Protein AF-0000000079758334 (afdb_homodimer)

Nearest PDB structures (foldseek):
  3h6x-assembly1_C  TM=9.717E-01  e=9.502E-15  Streptococcus mutans
  3loj-assembly1_A  TM=8.993E-01  e=2.587E-10  Mycobacterium tuberculosis
  8hrv-assembly1_A  TM=7.719E-01  e=9.613E-12  Helicobacter pylori 26695
  3i93-assembly1_A  TM=8.546E-01  e=1.400E-10  Mycobacterium tuberculosis
  8xhm-assembly1_A  TM=7.765E-01  e=2.735E-10  Nocardia seriolae

Foldseek 3Di:
DPQADKDKDFDPVCNPQPADGFDAPDPPGQWTFFWFSAKDKDFAQDKDWGFRRMAIAHHQQKKKKKAWDPVCCVPFVKGQPVRIDIQGNLLQCAPARNSTDTTIIGRNDNGMTMGHGGDGTIIIGIDGDDDDDPDDPPVDRDHHDDDDPD/DPAADKDKDFDPVCNPQPADGFDAPDPPGQWTFFWFSAKDKDFAQDKDWGFRRMAIAGHQQKKKKKFWDPVCCVPFVKGQPVRIDIAGNLLQCAPARNRTDTTIIGRNDNGMTMGHTGDGTIIIGIDGDDDDPDDDPPPDRPRDPDPPPD

Organism: NCBI:txid1193712

Structure (mmCIF, N/CA/C/O backbone):
data_AF-0000000079758334-model_v1
#
loop_
_entity.id
_entity.type
_entity.pdbx_description
1 polymer 'dUTP diphosphatase'
#
loop_
_atom_site.group_PDB
_atom_site.id
_atom_site.type_symbol
_atom_site.label_atom_id
_atom_site.label_alt_id
_atom_site.label_comp_id
_atom_site.label_asym_id
_atom_site.label_entity_id
_atom_site.label_seq_id
_atom_site.pdbx_PDB_ins_code
_atom_site.Cartn_x
_atom_site.Cartn_y
_atom_site.Cartn_z
_atom_site.occupancy
_atom_site.B_iso_or_equiv
_atom_site.auth_seq_id
_atom_site.auth_comp_id
_atom_site.auth_asym_id
_atom_site.auth_atom_id
_atom_site.pdbx_PDB_model_num
ATOM 1 N N . MET A 1 1 ? -25.984 -2.881 -2.025 1 38.25 1 MET A N 1
ATOM 2 C CA . MET A 1 1 ? -24.953 -3.863 -1.705 1 38.25 1 MET A CA 1
ATOM 3 C C . MET A 1 1 ? -24.875 -4.094 -0.2 1 38.25 1 MET A C 1
ATOM 5 O O . MET A 1 1 ? -24.828 -3.139 0.577 1 38.25 1 MET A O 1
ATOM 9 N N . ASN A 1 2 ? -25.328 -5.129 0.33 1 45.38 2 ASN A N 1
ATOM 10 C CA . ASN A 1 2 ? -25.438 -5.469 1.745 1 45.38 2 ASN A CA 1
ATOM 11 C C . ASN A 1 2 ? -24.141 -5.137 2.498 1 45.38 2 ASN A C 1
ATOM 13 O O . ASN A 1 2 ? -23.047 -5.492 2.057 1 45.38 2 ASN A O 1
ATOM 17 N N . LYS A 1 3 ? -24.156 -3.996 3.371 1 56.22 3 LYS A N 1
ATOM 18 C CA . LYS A 1 3 ? -23.188 -3.219 4.145 1 56.22 3 LYS A CA 1
ATOM 19 C C . LYS A 1 3 ? -22.266 -4.129 4.953 1 56.22 3 LYS A C 1
ATOM 21 O O . LYS A 1 3 ? -21.219 -3.693 5.434 1 56.22 3 LYS A O 1
ATOM 26 N N . THR A 1 4 ? -22.547 -5.434 5.047 1 69.12 4 THR A N 1
ATOM 27 C CA . THR A 1 4 ? -21.812 -6.148 6.086 1 69.12 4 THR A CA 1
ATOM 28 C C . THR A 1 4 ? -21.188 -7.426 5.527 1 69.12 4 THR A C 1
ATOM 30 O O . THR A 1 4 ? -20.562 -8.195 6.266 1 69.12 4 THR A O 1
ATOM 33 N N . ASN A 1 5 ? -21.359 -7.699 4.184 1 89.56 5 ASN A N 1
ATOM 34 C CA . ASN A 1 5 ? -20.906 -9.023 3.754 1 89.56 5 ASN A CA 1
ATOM 35 C C . ASN A 1 5 ? -19.469 -8.992 3.279 1 89.56 5 ASN A C 1
ATOM 37 O O . ASN A 1 5 ? -19.094 -8.18 2.428 1 89.56 5 ASN A O 1
ATOM 41 N N . ARG A 1 6 ? -18.625 -9.781 3.912 1 96.62 6 ARG A N 1
ATOM 42 C CA . ARG A 1 6 ? -17.25 -10.023 3.512 1 96.62 6 ARG A CA 1
ATOM 43 C C . ARG A 1 6 ? -17.062 -11.453 2.998 1 96.62 6 ARG A C 1
ATOM 45 O O . ARG A 1 6 ? -17.297 -12.414 3.732 1 96.62 6 ARG A O 1
ATOM 52 N N . PHE A 1 7 ? -16.734 -11.57 1.688 1 98.06 7 PHE A N 1
ATOM 53 C CA . PHE A 1 7 ? -16.484 -12.914 1.177 1 98.06 7 PHE A CA 1
ATOM 54 C C . PHE A 1 7 ? -15.484 -12.883 0.03 1 98.06 7 PHE A C 1
ATOM 56 O O . PHE A 1 7 ? -15.234 -11.82 -0.553 1 98.06 7 PHE A O 1
ATOM 63 N N . PHE A 1 8 ? -14.906 -13.992 -0.217 1 98.56 8 PHE A N 1
ATOM 64 C CA . PHE A 1 8 ? -14.062 -14.219 -1.381 1 98.56 8 PHE A CA 1
ATOM 65 C C . PHE A 1 8 ? -14.797 -15.039 -2.436 1 98.56 8 PHE A C 1
ATOM 67 O O . PHE A 1 8 ? -15.648 -15.867 -2.104 1 98.56 8 PHE A O 1
ATOM 74 N N . GLU A 1 9 ? -14.453 -14.781 -3.697 1 98.31 9 GLU A N 1
ATOM 75 C CA . GLU A 1 9 ? -14.945 -15.562 -4.828 1 98.31 9 GLU A CA 1
ATOM 76 C C . GLU A 1 9 ? -13.836 -15.828 -5.84 1 98.31 9 GLU A C 1
ATOM 78 O O . GLU A 1 9 ? -12.867 -15.07 -5.922 1 98.31 9 GLU A O 1
ATOM 83 N N . LYS A 1 10 ? -13.992 -16.938 -6.504 1 98.62 10 LYS A N 1
ATOM 84 C CA . LYS A 1 10 ? -13.125 -17.172 -7.652 1 98.62 10 LYS A CA 1
ATOM 85 C C . LYS A 1 10 ? -13.531 -16.297 -8.836 1 98.62 10 LYS A C 1
ATOM 87 O O . LYS A 1 10 ? -14.727 -16.125 -9.109 1 98.62 10 LYS A O 1
ATOM 92 N N . VAL A 1 11 ? -12.555 -15.734 -9.523 1 98.62 11 VAL A N 1
ATOM 93 C CA . VAL A 1 11 ? -12.875 -15.039 -10.758 1 98.62 11 VAL A CA 1
ATOM 94 C C . VAL A 1 11 ? -13.297 -16.047 -11.828 1 98.62 11 VAL A C 1
ATOM 96 O O . VAL A 1 11 ? -13.023 -17.25 -11.703 1 98.62 11 VAL A O 1
ATOM 99 N N . SER A 1 12 ? -13.906 -15.57 -12.898 1 98.31 12 SER A N 1
ATOM 100 C CA . SER A 1 12 ? -14.531 -16.438 -13.898 1 98.31 12 SER A CA 1
ATOM 101 C C . SER A 1 12 ? -13.5 -17.359 -14.539 1 98.31 12 SER A C 1
ATOM 103 O O . SER A 1 12 ? -13.75 -18.562 -14.703 1 98.31 12 SER A O 1
ATOM 105 N N . SER A 1 13 ? -12.312 -16.859 -14.859 1 97.81 13 SER A N 1
ATOM 106 C CA . SER A 1 13 ? -11.305 -17.609 -15.594 1 97.81 13 SER A CA 1
ATOM 107 C C . SER A 1 13 ? -10.688 -18.703 -14.727 1 97.81 13 SER A C 1
ATOM 109 O O . SER A 1 13 ? -10.008 -19.594 -15.234 1 97.81 13 SER A O 1
ATOM 111 N N . TYR A 1 14 ? -11.031 -18.672 -13.375 1 98.12 14 TYR A N 1
ATOM 112 C CA . TYR A 1 14 ? -10.406 -19.641 -12.492 1 98.12 14 TYR A CA 1
ATOM 113 C C . TYR A 1 14 ? -11.461 -20.516 -11.812 1 98.12 14 TYR A C 1
ATOM 115 O O . TYR A 1 14 ? -11.156 -21.266 -10.883 1 98.12 14 TYR A O 1
ATOM 123 N N . GLN A 1 15 ? -12.648 -20.5 -12.234 1 97.5 15 GLN A N 1
ATOM 124 C CA . GLN A 1 15 ? -13.75 -21.219 -11.602 1 97.5 15 GLN A CA 1
ATOM 125 C C . GLN A 1 15 ? -13.484 -22.719 -11.578 1 97.5 15 GLN A C 1
ATOM 127 O O . GLN A 1 15 ? -13.781 -23.406 -10.586 1 97.5 15 GLN A O 1
ATOM 132 N N . ASN A 1 16 ? -12.852 -23.266 -12.594 1 96.31 16 ASN A N 1
ATOM 133 C CA . ASN A 1 16 ? -12.656 -24.719 -12.695 1 96.31 16 ASN A CA 1
ATOM 134 C C . ASN A 1 16 ? -11.18 -25.078 -12.734 1 96.31 16 ASN A C 1
ATOM 136 O O . ASN A 1 16 ? -10.789 -26.047 -13.398 1 96.31 16 ASN A O 1
ATOM 140 N N . GLN A 1 17 ? -10.391 -24.281 -12.055 1 96.81 17 GLN A N 1
ATOM 141 C CA . GLN A 1 17 ? -8.953 -24.516 -12.133 1 96.81 17 GLN A CA 1
ATOM 142 C C . GLN A 1 17 ? -8.422 -25.109 -10.836 1 96.81 17 GLN A C 1
ATOM 144 O O . GLN A 1 17 ? -7.207 -25.156 -10.617 1 96.81 17 GLN A O 1
ATOM 149 N N . GLY A 1 18 ? -9.312 -25.594 -9.953 1 97.38 18 GLY A N 1
ATOM 150 C CA . GLY A 1 18 ? -8.914 -26.297 -8.742 1 97.38 18 GLY A CA 1
ATOM 151 C C . GLY A 1 18 ? -8.188 -25.406 -7.75 1 97.38 18 GLY A C 1
ATOM 152 O O . GLY A 1 18 ? -7.203 -25.828 -7.141 1 97.38 18 GLY A O 1
ATOM 153 N N . ILE A 1 19 ? -8.594 -24.125 -7.641 1 98.12 19 ILE A N 1
ATOM 154 C CA . ILE A 1 19 ? -7.992 -23.25 -6.652 1 98.12 19 ILE A CA 1
ATOM 155 C C . ILE A 1 19 ? -8.883 -23.172 -5.414 1 98.12 19 ILE A C 1
ATOM 157 O O . ILE A 1 19 ? -10.07 -23.484 -5.477 1 98.12 19 ILE A O 1
ATOM 161 N N . ASN A 1 20 ? -8.312 -22.828 -4.262 1 98.06 20 ASN A N 1
ATOM 162 C CA . ASN A 1 20 ? -9.039 -22.703 -3 1 98.06 20 ASN A CA 1
ATOM 163 C C . ASN A 1 20 ? -9.305 -21.25 -2.652 1 98.06 20 ASN A C 1
ATOM 165 O O . ASN A 1 20 ? -8.508 -20.375 -2.975 1 98.06 20 ASN A O 1
ATOM 169 N N . LEU A 1 21 ? -10.414 -21.047 -1.996 1 98.56 21 LEU A N 1
ATOM 170 C CA . LEU A 1 21 ? -10.672 -19.719 -1.438 1 98.56 21 LEU A CA 1
ATOM 171 C C . LEU A 1 21 ? -9.75 -19.438 -0.255 1 98.56 21 LEU A C 1
ATOM 173 O O . LEU A 1 21 ? -9.344 -20.375 0.452 1 98.56 21 LEU A O 1
ATOM 177 N N . PRO A 1 22 ? -9.352 -18.156 -0.089 1 98.62 22 PRO A N 1
ATOM 178 C CA . PRO A 1 22 ? -8.531 -17.828 1.078 1 98.62 22 PRO A CA 1
ATOM 179 C C . PRO A 1 22 ? -9.164 -18.266 2.393 1 98.62 22 PRO A C 1
ATOM 181 O O . PRO A 1 22 ? -10.391 -18.188 2.551 1 98.62 22 PRO A O 1
ATOM 184 N N . GLN A 1 23 ? -8.328 -18.719 3.268 1 96.88 23 GLN A N 1
ATOM 185 C CA . GLN A 1 23 ? -8.797 -19.188 4.566 1 96.88 23 GLN A CA 1
ATOM 186 C C . GLN A 1 23 ? -7.832 -18.781 5.68 1 96.88 23 GLN A C 1
ATOM 188 O O . GLN A 1 23 ? -6.641 -18.578 5.426 1 96.88 23 GLN A O 1
ATOM 193 N N . ARG A 1 24 ? -8.375 -18.688 6.898 1 96 24 ARG A N 1
ATOM 194 C CA . ARG A 1 24 ? -7.531 -18.469 8.07 1 96 24 ARG A CA 1
ATOM 195 C C . ARG A 1 24 ? -6.844 -19.75 8.508 1 96 24 ARG A C 1
ATOM 197 O O . ARG A 1 24 ? -7.438 -20.828 8.43 1 96 24 ARG A O 1
ATOM 204 N N . GLN A 1 25 ? -5.625 -19.672 8.961 1 91 25 GLN A N 1
ATOM 205 C CA . GLN A 1 25 ? -4.879 -20.844 9.406 1 91 25 GLN A CA 1
ATOM 206 C C . GLN A 1 25 ? -5.406 -21.359 10.742 1 91 25 GLN A C 1
ATOM 208 O O . GLN A 1 25 ? -5.449 -22.578 10.977 1 91 25 GLN A O 1
ATOM 213 N N . THR A 1 26 ? -5.664 -20.453 11.664 1 91.25 26 THR A N 1
ATOM 214 C CA . THR A 1 26 ? -6.207 -20.812 12.969 1 91.25 26 THR A CA 1
ATOM 215 C C . THR A 1 26 ? -7.418 -19.953 13.305 1 91.25 26 THR A C 1
ATOM 217 O O . THR A 1 26 ? -7.688 -18.953 12.625 1 91.25 26 THR A O 1
ATOM 220 N N . LYS A 1 27 ? -8.07 -20.281 14.422 1 92.12 27 LYS A N 1
ATOM 221 C CA . LYS A 1 27 ? -9.289 -19.594 14.844 1 92.12 27 LYS A CA 1
ATOM 222 C C . LYS A 1 27 ? -9.008 -18.125 15.148 1 92.12 27 LYS A C 1
ATOM 224 O O . LYS A 1 27 ? -9.867 -17.266 14.938 1 92.12 27 LYS A O 1
ATOM 229 N N . PHE A 1 28 ? -7.828 -17.812 15.602 1 93.38 28 PHE A N 1
ATOM 230 C CA . PHE A 1 28 ? -7.547 -16.453 16.047 1 93.38 28 PHE A CA 1
ATOM 231 C C . PHE A 1 28 ? -6.633 -15.734 15.062 1 93.38 28 PHE A C 1
ATOM 233 O O . PHE A 1 28 ? -6.121 -14.648 15.352 1 93.38 28 PHE A O 1
ATOM 240 N N . SER A 1 29 ? -6.516 -16.391 13.852 1 92.88 29 SER A N 1
ATOM 241 C CA . SER A 1 29 ? -5.734 -15.719 12.82 1 92.88 29 SER A CA 1
ATOM 242 C C . SER A 1 29 ? -6.457 -14.484 12.289 1 92.88 29 SER A C 1
ATOM 244 O O . SER A 1 29 ? -7.668 -14.523 12.055 1 92.88 29 SER A O 1
ATOM 246 N N . ALA A 1 30 ? -5.707 -13.383 12.125 1 94.81 30 ALA A N 1
ATOM 247 C CA . ALA A 1 30 ? -6.273 -12.188 11.508 1 94.81 30 ALA A CA 1
ATOM 248 C C . ALA A 1 30 ? -6.336 -12.328 9.992 1 94.81 30 ALA A C 1
ATOM 250 O O . ALA A 1 30 ? -7.301 -11.898 9.359 1 94.81 30 ALA A O 1
ATOM 251 N N . GLY A 1 31 ? -5.391 -12.914 9.438 1 97.06 31 GLY A N 1
ATOM 252 C CA . GLY A 1 31 ? -5.219 -12.93 7.996 1 97.06 31 GLY A CA 1
ATOM 253 C C . GLY A 1 31 ? -5.816 -14.156 7.336 1 97.06 31 GLY A C 1
ATOM 254 O O . GLY A 1 31 ? -5.801 -15.25 7.914 1 97.06 31 GLY A O 1
ATOM 255 N N . TYR A 1 32 ? -6.367 -14.039 6.117 1 98.31 32 TYR A N 1
ATOM 256 C CA . TYR A 1 32 ? -6.77 -15.117 5.215 1 98.31 32 TYR A CA 1
ATOM 257 C C . TYR A 1 32 ? -5.66 -15.43 4.215 1 98.31 32 TYR A C 1
ATOM 259 O O . TYR A 1 32 ? -5.23 -14.555 3.461 1 98.31 32 TYR A O 1
ATOM 267 N N . ASP A 1 33 ? -5.238 -16.578 4.145 1 98.44 33 ASP A N 1
ATOM 268 C CA . ASP A 1 33 ? -4.109 -16.969 3.301 1 98.44 33 ASP A CA 1
ATOM 269 C C . ASP A 1 33 ? -4.523 -17.031 1.832 1 98.44 33 ASP A C 1
ATOM 271 O O . ASP A 1 33 ? -5.535 -17.656 1.496 1 98.44 33 ASP A O 1
ATOM 275 N N . PHE A 1 34 ? -3.766 -16.438 0.995 1 98.75 34 PHE A N 1
ATOM 276 C CA . PHE A 1 34 ? -3.893 -16.516 -0.455 1 98.75 34 PHE A CA 1
ATOM 277 C C . PHE A 1 34 ? -2.887 -17.516 -1.027 1 98.75 34 PHE A C 1
ATOM 279 O O . PHE A 1 34 ? -1.711 -17.5 -0.654 1 98.75 34 PHE A O 1
ATOM 286 N N . GLU A 1 35 ? -3.346 -18.297 -1.922 1 98.69 35 GLU A N 1
ATOM 287 C CA . GLU A 1 35 ? -2.502 -19.281 -2.598 1 98.69 35 GLU A CA 1
ATOM 288 C C . GLU A 1 35 ? -2.223 -18.859 -4.039 1 98.69 35 GLU A C 1
ATOM 290 O O . GLU A 1 35 ? -3.053 -18.203 -4.676 1 98.69 35 GLU A O 1
ATOM 295 N N . ALA A 1 36 ? -1.007 -19.234 -4.508 1 98.75 36 ALA A N 1
ATOM 296 C CA . ALA A 1 36 ? -0.766 -19.094 -5.945 1 98.75 36 ALA A CA 1
ATOM 297 C C . ALA A 1 36 ? -1.719 -19.984 -6.742 1 98.75 36 ALA A 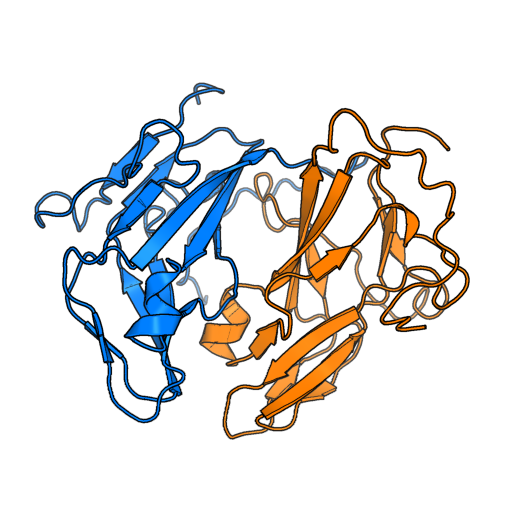C 1
ATOM 299 O O . ALA A 1 36 ? -1.915 -21.156 -6.406 1 98.75 36 ALA A O 1
ATOM 300 N N . ALA A 1 37 ? -2.293 -19.422 -7.816 1 98.69 37 ALA A N 1
ATOM 301 C CA . ALA A 1 37 ? -3.232 -20.188 -8.633 1 98.69 37 ALA A CA 1
ATOM 302 C C . ALA A 1 37 ? -2.498 -21 -9.695 1 98.69 37 ALA A C 1
ATOM 304 O O . ALA A 1 37 ? -3.082 -21.891 -10.312 1 98.69 37 ALA A O 1
ATOM 305 N N . GLN A 1 38 ? -1.3 -20.625 -9.969 1 97.69 38 GLN A N 1
ATOM 306 C CA . GLN A 1 38 ? -0.47 -21.312 -10.961 1 97.69 38 GLN A CA 1
ATOM 307 C C . GLN A 1 38 ? 0.986 -21.375 -10.508 1 97.69 38 GLN A C 1
ATOM 309 O O . GLN A 1 38 ? 1.434 -20.531 -9.719 1 97.69 38 GLN A O 1
ATOM 314 N N . SER A 1 39 ? 1.661 -22.438 -11.016 1 98.31 39 SER A N 1
ATOM 315 C CA . SER A 1 39 ? 3.1 -22.516 -10.781 1 98.31 39 SER A CA 1
ATOM 316 C C . SER A 1 39 ? 3.855 -21.547 -11.68 1 98.31 39 SER A C 1
ATOM 318 O O . SER A 1 39 ? 3.527 -21.391 -12.859 1 98.31 39 SER A O 1
ATOM 320 N N . MET A 1 40 ? 4.766 -20.875 -10.984 1 97.44 40 MET A N 1
ATOM 321 C CA . MET A 1 40 ? 5.566 -19.906 -11.719 1 97.44 40 MET A CA 1
ATOM 322 C C . MET A 1 40 ? 7.012 -19.891 -11.227 1 97.44 40 MET A C 1
ATOM 324 O O . MET A 1 40 ? 7.281 -20.281 -10.094 1 97.44 40 MET A O 1
ATOM 328 N N . GLU A 1 41 ? 7.883 -19.5 -12.156 1 98.5 41 GLU A N 1
ATOM 329 C CA . GLU A 1 41 ? 9.266 -19.203 -11.789 1 98.5 41 GLU A CA 1
ATOM 330 C C . GLU A 1 41 ? 9.539 -17.703 -11.805 1 98.5 41 GLU A C 1
ATOM 332 O O . GLU A 1 41 ? 9.172 -17.016 -12.75 1 98.5 41 GLU A O 1
ATOM 337 N N . ILE A 1 42 ? 10.156 -17.25 -10.711 1 98.06 42 ILE A N 1
ATOM 338 C CA . ILE A 1 42 ? 10.492 -15.836 -10.609 1 98.06 42 ILE A CA 1
ATOM 339 C C . ILE A 1 42 ? 12 -15.656 -10.75 1 98.06 42 ILE A C 1
ATOM 341 O O . ILE A 1 42 ? 12.766 -16.047 -9.867 1 98.06 42 ILE A O 1
ATOM 345 N N . PRO A 1 43 ? 12.477 -15.086 -11.906 1 97.94 43 PRO A N 1
ATOM 346 C CA . PRO A 1 43 ? 13.914 -14.844 -12.078 1 97.94 43 PRO A CA 1
ATOM 347 C C . PRO A 1 43 ? 14.484 -13.922 -11.008 1 97.94 43 PRO A C 1
ATOM 349 O O . PRO A 1 43 ? 13.742 -13.172 -10.367 1 97.94 43 PRO A O 1
ATOM 352 N N . PRO A 1 44 ? 15.844 -13.961 -10.867 1 97.12 44 PRO A N 1
ATOM 353 C CA . PRO A 1 44 ? 16.484 -13.102 -9.875 1 97.12 44 PRO A CA 1
ATOM 354 C C . PRO A 1 44 ? 16.25 -11.617 -10.141 1 97.12 44 PRO A C 1
ATOM 356 O O . PRO A 1 44 ? 16.25 -11.18 -11.289 1 97.12 44 PRO A O 1
ATOM 359 N N . GLN A 1 45 ? 15.953 -10.945 -9.078 1 95.06 45 GLN A N 1
ATOM 360 C CA . GLN A 1 45 ? 15.852 -9.484 -9.109 1 95.06 45 GLN A CA 1
ATOM 361 C C . GLN A 1 45 ? 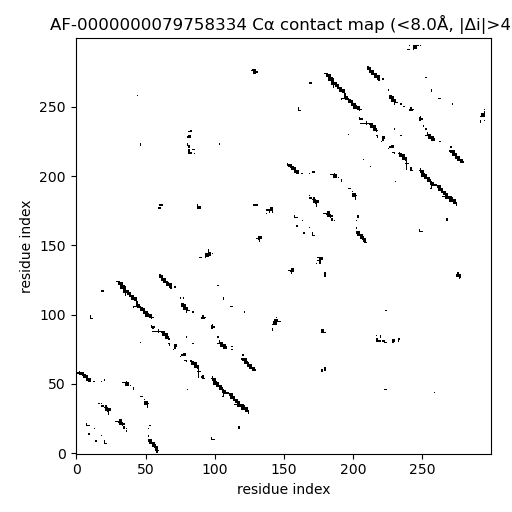14.727 -9.031 -10.039 1 95.06 45 GLN A C 1
ATOM 363 O O . GLN A 1 45 ? 14.859 -8.016 -10.727 1 95.06 45 GLN A O 1
ATOM 368 N N . THR A 1 46 ? 13.664 -9.859 -10.047 1 95.62 46 THR A N 1
ATOM 369 C CA . THR A 1 46 ? 12.516 -9.547 -10.891 1 95.62 46 THR A CA 1
ATOM 370 C C . THR A 1 46 ? 11.227 -9.57 -10.078 1 95.62 46 THR A C 1
ATOM 372 O O . THR A 1 46 ? 11.148 -10.25 -9.047 1 95.62 46 THR A O 1
ATOM 375 N N . VAL A 1 47 ? 10.297 -8.703 -10.508 1 96.94 47 VAL A N 1
ATOM 376 C CA . VAL A 1 47 ? 8.945 -8.703 -9.961 1 96.94 47 VAL A CA 1
ATOM 377 C C . VAL A 1 47 ? 8 -9.461 -10.891 1 96.94 47 VAL A C 1
ATOM 379 O O . VAL A 1 47 ? 8 -9.227 -12.102 1 96.94 47 VAL A O 1
ATOM 382 N N . ILE A 1 48 ? 7.234 -10.367 -10.344 1 96.94 48 ILE A N 1
ATOM 383 C CA . ILE A 1 48 ? 6.234 -11.086 -11.125 1 96.94 48 ILE A CA 1
ATOM 384 C C . ILE A 1 48 ? 4.879 -11 -10.43 1 96.94 48 ILE A C 1
ATOM 386 O O . ILE A 1 48 ? 4.793 -11.133 -9.203 1 96.94 48 ILE A O 1
ATOM 390 N N . LEU A 1 49 ? 3.84 -10.727 -11.227 1 97.69 49 LEU A N 1
ATOM 391 C CA . LEU A 1 49 ? 2.467 -10.789 -10.734 1 97.69 49 LEU A CA 1
ATOM 392 C C . LEU A 1 49 ? 1.971 -12.234 -10.695 1 97.69 49 LEU A C 1
ATOM 394 O O . LEU A 1 49 ? 1.753 -12.852 -11.742 1 97.69 49 LEU A O 1
ATOM 398 N N . VAL A 1 50 ? 1.792 -12.719 -9.539 1 98.12 50 VAL A N 1
ATOM 399 C CA . VAL A 1 50 ? 1.318 -14.086 -9.367 1 98.12 50 VAL A CA 1
ATOM 400 C C . VAL A 1 50 ? -0.204 -14.102 -9.25 1 98.12 50 VAL A C 1
ATOM 402 O O . VAL A 1 50 ? -0.765 -13.469 -8.352 1 98.12 50 VAL A O 1
ATOM 405 N N . PRO A 1 51 ? -0.856 -14.805 -10.125 1 98.69 51 PRO A N 1
ATOM 406 C CA . PRO A 1 51 ? -2.316 -14.844 -10.016 1 98.69 51 PRO A CA 1
ATOM 407 C C . PRO A 1 51 ? -2.799 -15.688 -8.836 1 98.69 51 PRO A C 1
ATOM 409 O O . PRO A 1 51 ? -2.195 -16.719 -8.523 1 98.69 51 PRO A O 1
ATOM 412 N N . THR A 1 52 ? -3.904 -15.273 -8.211 1 98.81 52 THR A N 1
ATOM 413 C CA . THR A 1 52 ? -4.52 -16.031 -7.137 1 98.81 52 THR A CA 1
ATOM 414 C C . THR A 1 52 ? -5.844 -16.656 -7.594 1 98.81 52 THR A C 1
ATOM 416 O O . THR A 1 52 ? -6.344 -17.594 -6.977 1 98.81 52 THR A O 1
ATOM 419 N N . GLY A 1 53 ? -6.434 -15.992 -8.625 1 98.75 53 GLY A N 1
ATOM 420 C CA . GLY A 1 53 ? -7.754 -16.391 -9.086 1 98.75 53 GLY A CA 1
ATOM 421 C C . GLY A 1 53 ? -8.875 -15.891 -8.203 1 98.75 53 GLY A C 1
ATOM 422 O O . GLY A 1 53 ? -10.016 -16.344 -8.312 1 98.75 53 GLY A O 1
ATOM 423 N N . ILE A 1 54 ? -8.633 -14.961 -7.301 1 98.88 54 ILE A N 1
ATOM 424 C CA . ILE A 1 54 ? -9.555 -14.594 -6.234 1 98.88 54 ILE A CA 1
ATOM 425 C C . ILE A 1 54 ? -9.977 -13.141 -6.395 1 98.88 54 ILE A C 1
ATOM 427 O O . ILE A 1 54 ? -9.172 -12.289 -6.777 1 98.88 54 ILE A O 1
ATOM 431 N N . LYS A 1 55 ? -11.148 -12.852 -6.188 1 98.69 55 LYS A N 1
ATOM 432 C CA . LYS A 1 55 ? -11.672 -11.508 -5.945 1 98.69 55 LYS A CA 1
ATOM 433 C C . LYS A 1 55 ? -12.359 -11.422 -4.586 1 98.69 55 LYS A C 1
ATOM 435 O O . LYS A 1 55 ? -12.68 -12.453 -3.982 1 98.69 55 LYS A O 1
ATOM 440 N N . ALA A 1 56 ? -12.555 -10.234 -4.062 1 98.5 56 ALA A N 1
ATOM 441 C CA . ALA A 1 56 ? -13.062 -10.062 -2.703 1 98.5 56 ALA A CA 1
ATOM 442 C C . ALA A 1 56 ? -14.164 -9.016 -2.662 1 98.5 56 ALA A C 1
ATOM 444 O O . ALA A 1 56 ? -14.031 -7.93 -3.236 1 98.5 56 ALA A O 1
ATOM 445 N N . SER A 1 57 ? -15.219 -9.352 -2.006 1 98 57 SER A N 1
ATOM 446 C CA . SER A 1 57 ? -16.312 -8.422 -1.713 1 98 57 SER A CA 1
ATOM 447 C C . SER A 1 57 ? -16.344 -8.062 -0.231 1 98 57 SER A C 1
ATOM 449 O O . SER A 1 57 ? -16.266 -8.945 0.627 1 98 57 SER A O 1
ATOM 451 N N . PHE A 1 58 ? -16.438 -6.793 0.065 1 97.31 58 PHE A N 1
ATOM 452 C CA . PHE A 1 58 ? -16.5 -6.312 1.44 1 97.31 58 PHE A CA 1
ATOM 453 C C . PHE A 1 58 ? -17.031 -4.891 1.496 1 97.31 58 PHE A C 1
ATOM 455 O O . PHE A 1 58 ? -17.156 -4.227 0.465 1 97.31 58 PHE A O 1
ATOM 462 N N . PRO A 1 59 ? -17.422 -4.391 2.693 1 96.31 59 PRO A N 1
ATOM 463 C CA . PRO A 1 59 ? -18.062 -3.078 2.824 1 96.31 59 PRO A CA 1
ATOM 464 C C . PRO A 1 59 ? -17.141 -1.937 2.373 1 96.31 59 PRO A C 1
ATOM 466 O O . PRO A 1 59 ? -15.922 -2.047 2.459 1 96.31 59 PRO A O 1
ATOM 469 N N . TRP A 1 60 ? -17.734 -0.815 1.93 1 93.56 60 TRP A N 1
ATOM 470 C CA . TRP A 1 60 ? -17.031 0.313 1.317 1 93.56 60 TRP A CA 1
ATOM 471 C C . TRP A 1 60 ? -16.156 1.03 2.338 1 93.56 60 TRP A C 1
ATOM 473 O O . TRP A 1 60 ? -15.281 1.814 1.967 1 93.56 60 TRP A O 1
ATOM 483 N N . ASN A 1 61 ? -16.406 0.882 3.617 1 94.25 61 ASN A N 1
ATOM 484 C CA . ASN A 1 61 ? -15.641 1.566 4.648 1 94.25 61 ASN A CA 1
ATOM 485 C C . ASN A 1 61 ? -14.492 0.698 5.152 1 94.25 61 ASN A C 1
ATOM 487 O O . ASN A 1 61 ? -13.953 0.943 6.234 1 94.25 61 ASN A O 1
ATOM 491 N N . GLU A 1 62 ? -14.203 -0.364 4.402 1 97.06 62 GLU A N 1
ATOM 492 C CA . GLU A 1 62 ? -13.086 -1.251 4.723 1 97.06 62 GLU A CA 1
ATOM 493 C C . GLU A 1 62 ? -12.094 -1.323 3.568 1 97.06 62 GLU A C 1
ATOM 495 O O . GLU A 1 62 ? -12.414 -0.946 2.439 1 97.06 62 GLU A O 1
ATOM 500 N N . VAL A 1 63 ? -10.93 -1.72 3.881 1 98.12 63 VAL A N 1
ATOM 501 C CA . VAL A 1 63 ? -9.852 -2 2.939 1 98.12 63 VAL A CA 1
ATOM 502 C C . VAL A 1 63 ? -9.289 -3.393 3.201 1 98.12 63 VAL A C 1
ATOM 504 O O . VAL A 1 63 ? -9.273 -3.859 4.344 1 98.12 63 VAL A O 1
ATOM 507 N N . LEU A 1 64 ? -8.969 -4.082 2.129 1 98.38 64 LEU A N 1
ATOM 508 C CA . LEU A 1 64 ? -8.227 -5.336 2.242 1 98.38 64 LEU A CA 1
ATOM 509 C C . LEU A 1 64 ? -6.738 -5.102 2.043 1 98.38 64 LEU A C 1
ATOM 511 O O . LEU A 1 64 ? -6.305 -4.695 0.961 1 98.38 64 LEU A O 1
ATOM 515 N N . LEU A 1 65 ? -5.957 -5.301 3.107 1 98.62 65 LEU A N 1
ATOM 516 C CA . LEU A 1 65 ? -4.504 -5.18 3.033 1 98.62 65 LEU A CA 1
ATOM 517 C C . LEU A 1 65 ? -3.852 -6.551 2.873 1 98.62 65 LEU A C 1
ATOM 519 O O . LEU A 1 65 ? -4.191 -7.492 3.592 1 98.62 65 LEU A O 1
ATOM 523 N N . ILE A 1 66 ? -2.98 -6.668 1.848 1 98.62 66 ILE A N 1
ATOM 524 C CA . ILE A 1 66 ? -2.314 -7.918 1.502 1 98.62 66 ILE A CA 1
ATOM 525 C C . ILE A 1 66 ? -0.872 -7.891 2.004 1 98.62 66 ILE A C 1
ATOM 527 O O . ILE A 1 66 ? -0.111 -6.98 1.676 1 98.62 66 ILE A O 1
ATOM 531 N N . TYR A 1 67 ? -0.505 -8.883 2.766 1 98.06 67 TYR A N 1
ATOM 532 C CA . TYR A 1 67 ? 0.833 -9.039 3.322 1 98.06 67 TYR A CA 1
ATOM 533 C C . TYR A 1 67 ? 1.482 -10.328 2.832 1 98.06 67 TYR A C 1
ATOM 535 O O . TYR A 1 67 ? 0.803 -11.344 2.646 1 98.06 67 TYR A O 1
ATOM 543 N N . VAL A 1 68 ? 2.793 -10.25 2.635 1 97.31 68 VAL A N 1
ATOM 544 C CA . VAL A 1 68 ? 3.516 -11.477 2.316 1 97.31 68 VAL A CA 1
ATOM 545 C C . VAL A 1 68 ? 3.498 -12.414 3.521 1 97.31 68 VAL A C 1
ATOM 547 O O . VAL A 1 68 ? 3.527 -11.969 4.668 1 97.31 68 VAL A O 1
ATOM 550 N N . ARG A 1 69 ? 3.416 -13.703 3.232 1 95.56 69 ARG A N 1
ATOM 551 C CA . ARG A 1 69 ? 3.613 -14.633 4.34 1 95.56 69 ARG A CA 1
ATOM 552 C C . ARG A 1 69 ? 5.043 -14.57 4.863 1 95.56 69 ARG A C 1
ATOM 554 O O . ARG A 1 69 ? 5.996 -14.539 4.078 1 95.56 69 ARG A O 1
ATOM 561 N N . SER A 1 70 ? 5.168 -14.68 6.125 1 93.12 70 SER A N 1
ATOM 562 C CA . SER A 1 70 ? 6.449 -14.43 6.777 1 93.12 70 SER A CA 1
ATOM 563 C C . SER A 1 70 ? 7.488 -15.469 6.363 1 93.12 70 SER A C 1
ATOM 565 O O . SER A 1 70 ? 8.688 -15.188 6.375 1 93.12 70 SER A O 1
ATOM 567 N N . SER A 1 71 ? 7.094 -16.609 5.984 1 92.56 71 SER A N 1
ATOM 568 C CA . SER A 1 71 ? 8.023 -17.672 5.633 1 92.56 71 SER A CA 1
ATOM 569 C C . SER A 1 71 ? 8.68 -17.406 4.281 1 92.56 71 SER A C 1
ATOM 571 O O . SER A 1 71 ? 9.75 -17.953 3.988 1 92.56 71 SER A O 1
ATOM 573 N N . LEU A 1 72 ? 8.086 -16.672 3.422 1 94.94 72 LEU A N 1
ATOM 574 C CA . LEU A 1 72 ? 8.547 -16.516 2.047 1 94.94 72 LEU A CA 1
ATOM 575 C C . LEU A 1 72 ? 9.891 -15.805 2 1 94.94 72 LEU A C 1
ATOM 577 O O . LEU A 1 72 ? 10.828 -16.281 1.352 1 94.94 72 LEU A O 1
ATOM 581 N N . PRO A 1 73 ? 9.969 -14.625 2.734 1 93.56 73 PRO A N 1
ATOM 582 C CA . PRO A 1 73 ? 11.297 -14 2.713 1 93.56 73 PRO A CA 1
ATOM 583 C C . PRO A 1 73 ? 12.367 -14.859 3.371 1 93.56 73 PRO A C 1
ATOM 585 O O . PRO A 1 73 ? 13.508 -14.891 2.908 1 93.56 73 PRO A O 1
ATOM 588 N N . LEU A 1 74 ? 12.055 -15.609 4.383 1 92.75 74 LEU A N 1
ATOM 589 C CA . LEU A 1 74 ? 13.016 -16.391 5.141 1 92.75 74 LEU A CA 1
ATOM 590 C C . LEU A 1 74 ? 13.453 -17.625 4.355 1 92.75 74 LEU A C 1
ATOM 592 O O . LEU A 1 74 ? 14.648 -17.922 4.27 1 92.75 74 LEU A O 1
ATOM 596 N N . LYS A 1 75 ? 12.516 -18.266 3.691 1 94.31 75 LYS A N 1
ATOM 597 C CA . LYS A 1 75 ? 12.797 -19.578 3.094 1 94.31 75 LYS A CA 1
ATOM 598 C C . LYS A 1 75 ? 13.102 -19.438 1.604 1 94.31 75 LYS A C 1
ATOM 600 O O . LYS A 1 75 ? 13.812 -20.266 1.033 1 94.31 75 LYS A O 1
ATOM 605 N N . LYS A 1 76 ? 12.578 -18.359 0.97 1 96.44 76 LYS A N 1
ATOM 606 C CA . LYS A 1 76 ? 12.664 -18.328 -0.488 1 96.44 76 LYS A CA 1
ATOM 607 C C . LYS A 1 76 ? 13.219 -17 -0.979 1 96.44 76 LYS A C 1
ATOM 609 O O . LYS A 1 76 ? 13.367 -16.781 -2.184 1 96.44 76 LYS A O 1
ATOM 614 N N . GLN A 1 77 ? 13.43 -16.062 -0.059 1 97.12 77 GLN A N 1
ATOM 615 C CA . GLN A 1 77 ? 13.891 -14.719 -0.416 1 97.12 77 GLN A CA 1
ATOM 616 C C . GLN A 1 77 ? 12.938 -14.055 -1.409 1 97.12 77 GLN A C 1
ATOM 618 O O . GLN A 1 77 ? 13.383 -13.461 -2.395 1 97.12 77 GLN A O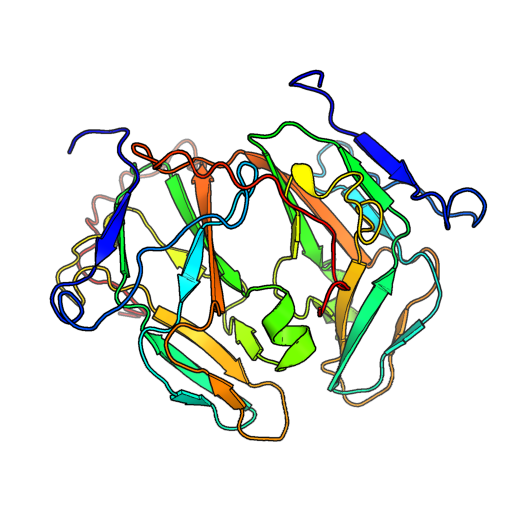 1
ATOM 623 N N . LEU A 1 78 ? 11.695 -14.312 -1.211 1 97.44 78 LEU A N 1
ATOM 624 C CA . LEU A 1 78 ? 10.602 -13.633 -1.903 1 97.44 78 LEU A CA 1
ATOM 625 C C . LEU A 1 78 ? 9.891 -12.656 -0.975 1 97.44 78 LEU A C 1
ATOM 627 O O . LEU A 1 78 ? 9.688 -12.953 0.205 1 97.44 78 LEU A O 1
ATOM 631 N N . THR A 1 79 ? 9.555 -11.469 -1.52 1 97.06 79 THR A N 1
ATOM 632 C CA . THR A 1 79 ? 8.75 -10.516 -0.76 1 97.06 79 THR A CA 1
ATOM 633 C C . THR A 1 79 ? 7.762 -9.797 -1.669 1 97.06 79 THR A C 1
ATOM 635 O O . THR A 1 79 ? 7.75 -10.016 -2.881 1 97.06 79 THR A O 1
ATOM 638 N N . LEU A 1 80 ? 6.805 -9.125 -1.061 1 97.25 80 LEU A N 1
ATOM 639 C CA . LEU A 1 80 ? 5.941 -8.266 -1.856 1 97.25 80 LEU A CA 1
ATOM 640 C C . LEU A 1 80 ? 6.715 -7.066 -2.396 1 97.25 80 LEU A C 1
ATOM 642 O O . LEU A 1 80 ? 7.379 -6.359 -1.637 1 97.25 80 LEU A O 1
ATOM 646 N N . ALA A 1 81 ? 6.582 -6.855 -3.66 1 95.75 81 ALA A N 1
ATOM 647 C CA . ALA A 1 81 ? 7.293 -5.75 -4.293 1 95.75 81 ALA A CA 1
ATOM 648 C C . ALA A 1 81 ? 6.836 -4.406 -3.727 1 95.75 81 ALA A C 1
ATOM 650 O O . ALA A 1 81 ? 7.633 -3.473 -3.609 1 95.75 81 ALA A O 1
ATOM 651 N N . ASN A 1 82 ? 5.57 -4.328 -3.322 1 95.06 82 ASN A N 1
ATOM 652 C CA . ASN A 1 82 ? 4.992 -3.064 -2.871 1 95.06 82 ASN A CA 1
ATOM 653 C C . ASN A 1 82 ? 4.875 -3.016 -1.35 1 95.06 82 ASN A C 1
ATOM 655 O O . ASN A 1 82 ? 4.203 -2.139 -0.803 1 95.06 82 ASN A O 1
ATOM 659 N N . GLY A 1 83 ? 5.512 -3.902 -0.653 1 95.06 83 GLY A N 1
ATOM 660 C CA . GLY A 1 83 ? 5.461 -3.941 0.8 1 95.06 83 GLY A CA 1
ATOM 661 C C . GLY A 1 83 ? 4.145 -4.469 1.337 1 95.06 83 GLY A C 1
ATOM 662 O O . GLY A 1 83 ? 4.098 -5.547 1.93 1 95.06 83 GLY A O 1
ATOM 663 N N . VAL A 1 84 ? 3.104 -3.697 1.074 1 97.38 84 VAL A N 1
ATOM 664 C CA . VAL A 1 84 ? 1.73 -4.059 1.409 1 97.38 84 VAL A CA 1
ATOM 665 C C . VAL A 1 84 ? 0.812 -3.744 0.231 1 97.38 84 VAL A C 1
ATOM 667 O O . VAL A 1 84 ? 0.861 -2.646 -0.328 1 97.38 84 VAL A O 1
ATOM 670 N N . GLY A 1 85 ? 0.076 -4.77 -0.192 1 97.69 85 GLY A N 1
ATOM 671 C CA . GLY A 1 85 ? -0.938 -4.512 -1.203 1 97.69 85 GLY A CA 1
ATOM 672 C C . GLY A 1 85 ? -2.191 -3.869 -0.641 1 97.69 85 GLY A C 1
ATOM 673 O O . GLY A 1 85 ? -2.641 -4.219 0.452 1 97.69 85 GLY A O 1
ATOM 674 N N . VAL A 1 86 ? -2.719 -2.879 -1.411 1 98.06 86 VAL A N 1
ATOM 675 C CA . VAL A 1 86 ? -3.953 -2.205 -1.022 1 98.06 86 VAL A CA 1
ATOM 676 C C . VAL A 1 86 ? -5.062 -2.547 -2.014 1 98.06 86 VAL A C 1
ATOM 678 O O . VAL A 1 86 ? -4.938 -2.285 -3.213 1 98.06 86 VAL A O 1
ATOM 681 N N . VAL A 1 87 ? -6.129 -3.156 -1.533 1 97.88 87 VAL A N 1
ATOM 682 C CA . VAL A 1 87 ? -7.277 -3.5 -2.365 1 97.88 87 VAL A CA 1
ATOM 683 C C . VAL A 1 87 ? -8.508 -2.742 -1.881 1 97.88 87 VAL A C 1
ATOM 685 O O . VAL A 1 87 ? -8.961 -2.939 -0.751 1 97.88 87 VAL A O 1
ATOM 688 N N . ASP A 1 88 ? -9.023 -1.918 -2.744 1 97.38 88 ASP A N 1
ATOM 689 C CA . ASP A 1 88 ? -10.234 -1.159 -2.441 1 97.38 88 ASP A CA 1
ATOM 690 C C . ASP A 1 88 ? -11.484 -2.014 -2.643 1 97.38 88 ASP A C 1
ATOM 692 O O . ASP A 1 88 ? -11.469 -2.973 -3.418 1 97.38 88 ASP A O 1
ATOM 696 N N . SER A 1 89 ? -12.555 -1.604 -1.983 1 95.94 89 SER A N 1
ATOM 697 C CA . SER A 1 89 ? -13.789 -2.377 -2.053 1 95.94 89 SER A CA 1
ATOM 698 C C . SER A 1 89 ? -14.367 -2.375 -3.465 1 95.94 89 SER A C 1
ATOM 700 O O . SER A 1 89 ? -15.008 -3.34 -3.881 1 95.94 89 SER A O 1
ATOM 702 N N . ASP A 1 90 ? -14.109 -1.334 -4.219 1 95 90 ASP A N 1
ATOM 703 C CA . ASP A 1 90 ? -14.703 -1.235 -5.547 1 95 90 ASP A CA 1
ATOM 704 C C . ASP A 1 90 ? -13.836 -1.932 -6.594 1 95 90 ASP A C 1
ATOM 706 O O . ASP A 1 90 ? -14.141 -1.894 -7.785 1 95 90 ASP A O 1
ATOM 710 N N . TYR A 1 91 ? -12.789 -2.598 -6.113 1 96.81 91 TYR A N 1
ATOM 711 C CA . TYR A 1 91 ? -12 -3.418 -7.027 1 96.81 91 TYR A CA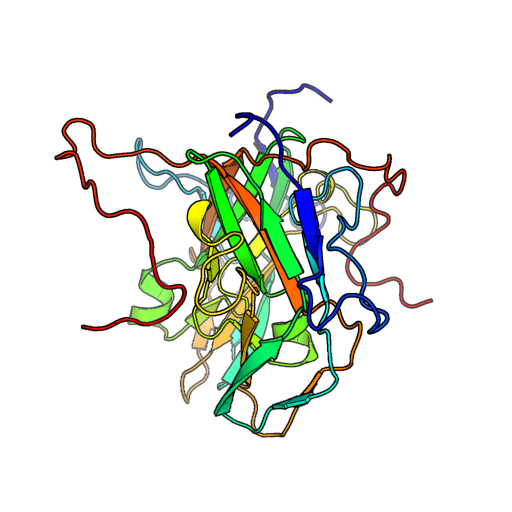 1
ATOM 712 C C . TYR A 1 91 ? -12.789 -4.648 -7.465 1 96.81 91 TYR A C 1
ATOM 714 O O . TYR A 1 91 ? -12.547 -5.191 -8.547 1 96.81 91 TYR A O 1
ATOM 722 N N . TYR A 1 92 ? -13.727 -5.047 -6.652 1 96.69 92 TYR A N 1
ATOM 723 C CA . TYR A 1 92 ? -14.578 -6.207 -6.898 1 96.69 92 TYR A CA 1
ATOM 724 C C . TYR A 1 92 ? -15.398 -6.02 -8.172 1 96.69 92 TYR A C 1
ATOM 726 O O . TYR A 1 92 ? -16.094 -5.012 -8.32 1 96.69 92 TYR A O 1
ATOM 734 N N . ASN A 1 93 ? -15.211 -6.938 -9.102 1 96.88 93 ASN A N 1
ATOM 735 C CA . ASN A 1 93 ? -15.977 -6.988 -10.344 1 96.88 93 ASN A CA 1
ATOM 736 C C . ASN A 1 93 ? -15.758 -5.738 -11.188 1 96.88 93 ASN A C 1
ATOM 738 O O . ASN A 1 93 ? -16.672 -5.262 -11.852 1 96.88 93 ASN A O 1
ATOM 742 N N . ASN A 1 94 ? -14.555 -5.23 -11.023 1 93.69 94 ASN A N 1
ATOM 743 C CA . ASN A 1 94 ? -14.273 -4.133 -11.938 1 93.69 94 ASN A CA 1
ATOM 744 C C . ASN A 1 94 ? -14.203 -4.613 -13.391 1 93.69 94 ASN A C 1
ATOM 746 O O . ASN A 1 94 ? -13.992 -5.801 -13.641 1 93.69 94 ASN A O 1
ATOM 750 N N . LEU A 1 95 ? -14.32 -3.721 -14.391 1 92.44 95 LEU A N 1
ATOM 751 C CA . LEU A 1 95 ? -14.492 -4.066 -15.797 1 92.44 95 LEU A CA 1
ATOM 752 C C . LEU A 1 95 ? -13.172 -4.547 -16.406 1 92.44 95 LEU A C 1
ATOM 754 O O . LEU A 1 95 ? -13.172 -5.277 -17.391 1 92.44 95 LEU A O 1
ATOM 758 N N . GLN A 1 96 ? -12.062 -4.207 -15.812 1 93.38 96 GLN A N 1
ATOM 759 C CA . GLN A 1 96 ? -10.766 -4.477 -16.422 1 93.38 96 GLN A CA 1
ATOM 760 C C . GLN A 1 96 ? -10.344 -5.926 -16.188 1 93.38 96 GLN A C 1
ATOM 762 O O . GLN A 1 96 ? -9.859 -6.59 -17.109 1 93.38 96 GLN A O 1
ATOM 767 N N . ASN A 1 97 ? -10.547 -6.434 -15 1 96.38 97 ASN A N 1
ATOM 768 C CA . ASN A 1 97 ? -10.031 -7.766 -14.719 1 96.38 97 ASN A CA 1
ATOM 769 C C . ASN A 1 97 ? -10.898 -8.5 -13.703 1 96.38 97 ASN A C 1
ATOM 771 O O . ASN A 1 97 ? -10.414 -9.367 -12.977 1 96.38 97 ASN A O 1
ATOM 775 N N . GLU A 1 98 ? -12.195 -8.039 -13.531 1 97.69 98 GLU A N 1
ATOM 776 C CA . GLU A 1 98 ? -13.18 -8.68 -12.672 1 97.69 98 GLU A CA 1
ATOM 777 C C . GLU A 1 98 ? -12.781 -8.586 -11.203 1 97.69 98 GLU A C 1
ATOM 779 O O . GLU A 1 98 ? -13.289 -9.328 -10.359 1 97.69 98 GLU A O 1
ATOM 784 N N . GLY A 1 99 ? -11.758 -7.816 -10.844 1 98.06 99 GLY A N 1
ATOM 785 C CA . GLY A 1 99 ? -11.305 -7.691 -9.461 1 98.06 99 GLY A CA 1
ATOM 786 C C . GLY A 1 99 ? -10.273 -8.734 -9.078 1 98.06 99 GLY A C 1
ATOM 787 O O . GLY A 1 99 ? -10.117 -9.055 -7.898 1 98.06 99 GLY A O 1
ATOM 788 N N . HIS A 1 100 ? -9.625 -9.336 -10.117 1 98.81 100 HIS A N 1
ATOM 789 C CA . HIS A 1 100 ? -8.625 -10.375 -9.883 1 98.81 100 HIS A CA 1
ATOM 790 C C . HIS A 1 100 ? -7.438 -9.82 -9.094 1 98.81 100 HIS A C 1
ATOM 792 O O . HIS A 1 100 ? -6.723 -8.938 -9.578 1 98.81 100 HIS A O 1
ATOM 798 N N . ILE A 1 101 ? -7.297 -10.406 -7.855 1 98.69 101 ILE A N 1
ATOM 799 C CA . ILE A 1 101 ? -6.195 -9.984 -6.996 1 98.69 101 ILE A CA 1
ATOM 800 C C . ILE A 1 101 ? -4.93 -10.75 -7.371 1 98.69 101 ILE A C 1
ATOM 802 O O . ILE A 1 101 ? -4.906 -11.984 -7.336 1 98.69 101 ILE A O 1
ATOM 806 N N . PHE A 1 102 ? -3.928 -10.016 -7.809 1 98.5 102 PHE A N 1
ATOM 807 C CA . PHE A 1 102 ? -2.59 -10.539 -8.055 1 98.5 102 PHE A CA 1
ATOM 808 C C . PHE A 1 102 ? -1.649 -10.18 -6.906 1 98.5 102 PHE A C 1
ATOM 810 O O . PHE A 1 102 ? -1.822 -9.156 -6.254 1 98.5 102 PHE A O 1
ATOM 817 N N . ILE A 1 103 ? -0.72 -11.047 -6.699 1 98.31 103 ILE A N 1
ATOM 818 C CA . ILE A 1 103 ? 0.318 -10.797 -5.703 1 98.31 103 ILE A CA 1
ATOM 819 C C . ILE A 1 103 ? 1.635 -10.469 -6.406 1 98.31 103 ILE A C 1
ATOM 821 O O . ILE A 1 103 ? 2.184 -11.305 -7.129 1 98.31 103 ILE A O 1
ATOM 825 N N . ALA A 1 104 ? 2.105 -9.273 -6.199 1 97.75 104 ALA A N 1
ATOM 826 C CA . ALA A 1 104 ? 3.371 -8.875 -6.805 1 97.75 104 ALA A CA 1
ATOM 827 C C . ALA A 1 104 ? 4.555 -9.344 -5.965 1 97.75 104 ALA A C 1
ATOM 829 O O . ALA A 1 104 ? 4.922 -8.695 -4.98 1 97.75 104 ALA A O 1
ATOM 830 N N . LEU A 1 105 ? 5.207 -10.367 -6.422 1 97.94 105 LEU A N 1
ATOM 831 C CA . LEU A 1 105 ? 6.344 -10.906 -5.684 1 97.94 105 LEU A CA 1
ATOM 832 C C . LEU A 1 105 ? 7.66 -10.445 -6.309 1 97.94 105 LEU A C 1
ATOM 834 O O . LEU A 1 105 ? 7.793 -10.406 -7.531 1 97.94 105 LEU A O 1
ATOM 838 N N . TYR A 1 106 ? 8.555 -10.086 -5.496 1 97.81 106 TYR A N 1
ATOM 839 C CA . TYR A 1 106 ? 9.914 -9.703 -5.863 1 97.81 106 TYR A CA 1
ATOM 840 C C . TYR A 1 106 ? 10.93 -10.727 -5.359 1 97.81 106 TYR A C 1
ATOM 842 O O . TYR A 1 106 ? 10.953 -11.047 -4.172 1 97.81 106 TYR A O 1
ATOM 850 N N . ASN A 1 107 ? 11.711 -11.242 -6.281 1 98.06 107 ASN A N 1
ATOM 851 C CA . ASN A 1 107 ? 12.828 -12.125 -5.957 1 98.06 107 ASN A CA 1
ATOM 852 C C . ASN A 1 107 ? 14.109 -11.344 -5.695 1 98.06 107 ASN A C 1
ATOM 854 O O . ASN A 1 107 ? 14.758 -10.875 -6.633 1 98.06 107 ASN A O 1
ATOM 858 N N . PHE A 1 108 ? 14.422 -11.25 -4.43 1 96.44 108 PHE A N 1
ATOM 859 C CA . PHE A 1 108 ? 15.594 -10.438 -4.121 1 96.44 108 PHE A CA 1
ATOM 860 C C . PHE A 1 108 ? 16.828 -11.32 -3.973 1 96.44 108 PHE A C 1
ATOM 862 O O . PHE A 1 108 ? 17.844 -10.883 -3.434 1 96.44 108 PHE A O 1
ATOM 869 N N . SER A 1 109 ? 16.75 -12.594 -4.41 1 96.38 109 SER A N 1
ATOM 870 C CA . SER A 1 109 ? 17.891 -13.508 -4.402 1 96.38 109 SER A CA 1
ATOM 871 C C . SER A 1 109 ? 18.656 -13.445 -5.719 1 96.38 109 SER A C 1
ATOM 873 O O . SER A 1 109 ? 18.375 -12.594 -6.566 1 96.38 109 SER A O 1
ATOM 875 N N . LYS A 1 110 ? 19.688 -14.336 -5.844 1 96.62 110 LYS A N 1
ATOM 876 C CA . LYS A 1 110 ? 20.531 -14.391 -7.027 1 96.62 110 LYS A CA 1
ATOM 877 C C . LYS A 1 110 ? 20.172 -15.57 -7.918 1 96.62 110 LYS A C 1
ATOM 879 O O . LYS A 1 110 ? 20.766 -15.766 -8.977 1 96.62 110 LYS A O 1
ATOM 884 N N . ASN A 1 111 ? 19.156 -16.328 -7.547 1 97.75 111 ASN A N 1
ATOM 885 C CA . ASN A 1 111 ? 18.734 -17.516 -8.289 1 97.75 111 ASN A CA 1
ATOM 886 C C . ASN A 1 111 ? 17.234 -17.5 -8.57 1 97.75 111 ASN A C 1
ATOM 888 O O . ASN A 1 111 ? 16.469 -16.844 -7.855 1 97.75 111 ASN A O 1
ATOM 892 N N . PRO A 1 112 ? 16.859 -18.156 -9.648 1 98.38 112 PRO A N 1
ATOM 893 C CA . PRO A 1 112 ? 15.414 -18.297 -9.859 1 98.38 112 PRO A CA 1
ATOM 894 C C . PRO A 1 112 ? 14.719 -19 -8.703 1 98.38 112 PRO A C 1
ATOM 896 O O . PRO A 1 112 ? 15.273 -19.938 -8.117 1 98.38 112 PRO A O 1
ATOM 899 N N . VAL A 1 113 ? 13.555 -18.562 -8.367 1 98.44 113 VAL A N 1
ATOM 900 C CA . VAL A 1 113 ? 12.781 -19.141 -7.277 1 98.44 113 VAL A CA 1
ATOM 901 C C . VAL A 1 113 ? 11.445 -19.672 -7.812 1 98.44 113 VAL A C 1
ATOM 903 O O . VAL A 1 113 ? 10.773 -18.984 -8.586 1 98.44 113 VAL A O 1
ATOM 906 N N . GLN A 1 114 ? 11.062 -20.828 -7.398 1 98.19 114 GLN A N 1
ATOM 907 C CA . GLN A 1 114 ? 9.805 -21.438 -7.816 1 98.19 114 GLN A CA 1
ATOM 908 C C . GLN A 1 114 ? 8.695 -21.156 -6.805 1 98.19 114 GLN A C 1
ATOM 910 O O . GLN A 1 114 ? 8.914 -21.266 -5.594 1 98.19 114 GLN A O 1
ATOM 915 N N . VAL A 1 115 ? 7.578 -20.734 -7.293 1 98.19 115 VAL A N 1
ATOM 916 C CA . VAL A 1 115 ? 6.316 -20.719 -6.559 1 98.19 115 VAL A CA 1
ATOM 917 C C . VAL A 1 115 ? 5.363 -21.766 -7.133 1 98.19 115 VAL A C 1
ATOM 919 O O . VAL A 1 115 ? 5.055 -21.734 -8.328 1 98.19 115 VAL A O 1
ATOM 922 N N . CYS A 1 116 ? 4.867 -22.656 -6.34 1 98.19 116 CYS A N 1
ATOM 923 C CA . CYS A 1 116 ? 4.027 -23.75 -6.816 1 98.19 116 CYS A CA 1
ATOM 924 C C . CYS A 1 116 ? 2.549 -23.422 -6.641 1 98.19 116 CYS A C 1
ATOM 926 O O . CYS A 1 116 ? 2.172 -22.734 -5.691 1 98.19 116 CYS A O 1
ATOM 928 N N . LYS A 1 117 ? 1.771 -23.953 -7.602 1 98.5 117 LYS A N 1
ATOM 929 C CA . LYS A 1 117 ? 0.327 -23.859 -7.414 1 98.5 117 LYS A CA 1
ATOM 930 C C . LYS A 1 117 ? -0.083 -24.406 -6.043 1 98.5 117 LYS A C 1
ATOM 932 O O . LYS A 1 117 ? 0.39 -25.453 -5.613 1 98.5 117 LYS A O 1
ATOM 937 N N . GLY A 1 118 ? -0.93 -23.594 -5.367 1 98.25 118 GLY A N 1
ATOM 938 C CA . GLY A 1 118 ? -1.419 -24.031 -4.07 1 98.25 118 GLY A CA 1
ATOM 939 C C . GLY A 1 118 ? -0.572 -23.531 -2.914 1 98.25 118 GLY A C 1
ATOM 940 O O . GLY A 1 118 ? -0.979 -23.625 -1.755 1 98.25 118 GLY A O 1
ATOM 941 N N . GLU A 1 119 ? 0.559 -23.016 -3.201 1 98.06 119 GLU A N 1
ATOM 942 C CA . GLU A 1 119 ? 1.432 -22.484 -2.158 1 98.06 119 GLU A CA 1
ATOM 943 C C . GLU A 1 119 ? 0.845 -21.219 -1.544 1 98.06 119 GLU A C 1
ATOM 945 O O . GLU A 1 119 ? 0.377 -20.328 -2.262 1 98.06 119 GLU A O 1
ATOM 950 N N . ARG A 1 120 ? 0.823 -21.156 -0.2 1 98.06 120 ARG A N 1
ATOM 951 C CA . ARG A 1 120 ? 0.384 -19.938 0.477 1 98.06 120 ARG A CA 1
ATOM 952 C C . ARG A 1 120 ? 1.443 -18.844 0.384 1 98.06 120 ARG A C 1
ATOM 954 O O . ARG A 1 120 ? 2.512 -18.953 0.989 1 98.06 120 ARG A O 1
ATOM 961 N N . ILE A 1 121 ? 1.119 -17.766 -0.302 1 98.12 121 ILE A N 1
ATOM 962 C CA . ILE A 1 121 ? 2.168 -16.797 -0.608 1 98.12 121 ILE A CA 1
ATOM 963 C C . ILE A 1 121 ? 1.861 -15.469 0.08 1 98.12 121 ILE A C 1
ATOM 965 O O . ILE A 1 121 ? 2.76 -14.648 0.29 1 98.12 121 ILE A O 1
ATOM 969 N N . ALA A 1 122 ? 0.653 -15.211 0.416 1 98.5 122 ALA A N 1
ATOM 970 C CA . ALA A 1 122 ? 0.246 -13.961 1.049 1 98.5 122 ALA A CA 1
ATOM 971 C C . ALA A 1 122 ? -0.906 -14.188 2.023 1 98.5 122 ALA A C 1
ATOM 973 O O . ALA A 1 122 ? -1.453 -15.289 2.102 1 98.5 122 ALA A O 1
ATOM 974 N N . GLN A 1 123 ? -1.188 -13.148 2.779 1 98.5 123 GLN A N 1
ATOM 975 C CA . GLN A 1 123 ? -2.357 -13.125 3.65 1 98.5 123 GLN A CA 1
ATOM 976 C C . GLN A 1 123 ? -3.057 -11.766 3.586 1 98.5 123 GLN A C 1
ATOM 978 O O . GLN A 1 123 ? -2.402 -10.727 3.475 1 98.5 123 GLN A O 1
ATOM 983 N N . GLY A 1 124 ? -4.383 -11.82 3.582 1 98.56 124 GLY A N 1
ATOM 984 C CA . GLY A 1 124 ? -5.199 -10.617 3.521 1 98.56 124 GLY A CA 1
ATOM 985 C C . GLY A 1 124 ? -5.922 -10.32 4.824 1 98.56 124 GLY A C 1
ATOM 986 O O . GLY A 1 124 ? -6.418 -11.234 5.484 1 98.56 124 GLY A O 1
ATOM 987 N N . ILE A 1 125 ? -5.934 -9.086 5.246 1 98.31 125 ILE A N 1
ATOM 988 C CA . ILE A 1 125 ? -6.617 -8.641 6.453 1 98.31 125 ILE A CA 1
ATOM 989 C C . ILE A 1 125 ? -7.578 -7.504 6.113 1 98.31 125 ILE A C 1
ATOM 991 O O . ILE A 1 125 ? -7.176 -6.496 5.527 1 98.31 125 ILE A O 1
ATOM 995 N N . PHE A 1 126 ? -8.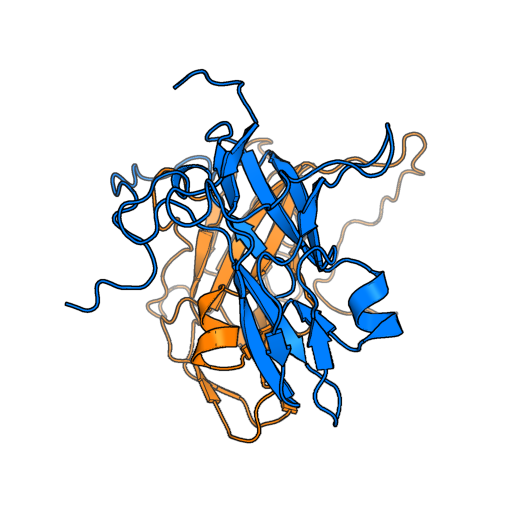898 -7.691 6.41 1 97.88 126 PHE A N 1
ATOM 996 C CA . PHE A 1 126 ? -9.883 -6.625 6.289 1 97.88 126 PHE A CA 1
ATOM 997 C C . PHE A 1 126 ? -9.758 -5.637 7.441 1 97.88 126 PHE A C 1
ATOM 999 O O . PHE A 1 126 ? -9.75 -6.031 8.609 1 97.88 126 PHE A O 1
ATOM 1006 N N . GLN A 1 127 ? -9.664 -4.348 7.109 1 97.44 127 GLN A N 1
ATOM 1007 C CA . GLN A 1 127 ? -9.492 -3.334 8.141 1 97.44 127 GLN A CA 1
ATOM 1008 C C . GLN A 1 127 ? -10.336 -2.098 7.844 1 97.44 127 GLN A C 1
ATOM 1010 O O . GLN A 1 127 ? -10.516 -1.728 6.684 1 97.44 127 GLN A O 1
ATOM 1015 N N . PRO A 1 128 ? -10.859 -1.463 8.914 1 96.31 128 PRO A N 1
ATOM 1016 C CA . PRO A 1 128 ? -11.539 -0.187 8.688 1 96.31 128 PRO A CA 1
ATOM 1017 C C . PRO A 1 128 ? -10.578 0.949 8.359 1 96.31 128 PRO A C 1
ATOM 1019 O O . PRO A 1 128 ? -9.375 0.839 8.609 1 96.31 128 PRO A O 1
ATOM 1022 N N . PHE A 1 129 ? -11.016 1.972 7.703 1 96.25 129 PHE A N 1
ATOM 1023 C CA . PHE A 1 129 ? -10.266 3.203 7.469 1 96.25 129 PHE A CA 1
ATOM 1024 C C . PHE A 1 129 ? -11.18 4.418 7.594 1 96.25 129 PHE A C 1
ATOM 1026 O O . PHE A 1 129 ? -12.398 4.281 7.676 1 96.25 129 PHE A O 1
ATOM 1033 N N . PHE A 1 130 ? -10.57 5.566 7.77 1 93.94 130 PHE A N 1
ATOM 1034 C CA . PHE A 1 130 ? -11.305 6.82 7.875 1 93.94 130 PHE A CA 1
ATOM 1035 C C . PHE A 1 130 ? -11.055 7.699 6.656 1 93.94 130 PHE A C 1
ATOM 1037 O O . PHE A 1 130 ? -10 7.602 6.02 1 93.94 130 PHE A O 1
ATOM 1044 N N . GLN A 1 131 ? -12.047 8.5 6.344 1 93.12 131 GLN A N 1
ATOM 1045 C CA . GLN A 1 131 ? -11.938 9.477 5.266 1 93.12 131 GLN A CA 1
ATOM 1046 C C . GLN A 1 131 ? -11.727 10.883 5.816 1 93.12 131 GLN A C 1
ATOM 1048 O O . GLN A 1 131 ? -12.047 11.156 6.973 1 93.12 131 GLN A O 1
ATOM 1053 N N . ILE A 1 132 ? -11.156 11.703 4.945 1 92.88 132 ILE A N 1
ATOM 1054 C CA . ILE A 1 132 ? -11.023 13.094 5.34 1 92.88 132 ILE A CA 1
ATOM 1055 C C . ILE A 1 132 ? -12.398 13.695 5.609 1 92.88 132 ILE A C 1
ATOM 1057 O O . ILE A 1 132 ? -13.398 13.25 5.039 1 92.88 132 ILE A O 1
ATOM 1061 N N . THR A 1 133 ? -12.562 14.594 6.516 1 87.69 133 THR A N 1
ATOM 1062 C CA . THR A 1 133 ? -13.82 15.156 6.984 1 87.69 133 THR A CA 1
ATOM 1063 C C . THR A 1 133 ? -14.477 16 5.898 1 87.69 133 THR A C 1
ATOM 1065 O O . THR A 1 133 ? -15.695 15.938 5.703 1 87.69 133 THR A O 1
ATOM 1068 N N . GLN A 1 134 ? -13.922 16.906 5.172 1 78.25 134 GLN A N 1
ATOM 1069 C CA . GLN A 1 134 ? -14.531 17.766 4.156 1 78.25 134 GLN A CA 1
ATOM 1070 C C . GLN A 1 134 ? -14.078 17.359 2.756 1 78.25 134 GLN A C 1
ATOM 1072 O O . GLN A 1 134 ? -13.289 18.062 2.125 1 78.25 134 GLN A O 1
ATOM 1077 N N . GLU A 1 135 ? -14.469 16.016 2.561 1 73.25 135 GLU A N 1
ATOM 1078 C CA . GLU A 1 135 ? -14.062 15.586 1.226 1 73.25 135 GLU A CA 1
ATOM 1079 C C . GLU A 1 135 ? -14.969 16.188 0.154 1 73.25 135 GLU A C 1
ATOM 1081 O O . GLU A 1 135 ? -16.188 16.219 0.316 1 73.25 135 GLU A O 1
ATOM 1086 N N . LYS A 1 136 ? -14.305 16.922 -0.747 1 62.56 136 LYS A N 1
ATOM 1087 C CA . LYS A 1 136 ? -15.078 17.359 -1.909 1 62.56 136 LYS A CA 1
ATOM 1088 C C . LYS A 1 136 ? -15.594 16.156 -2.699 1 62.56 136 LYS A C 1
ATOM 1090 O O . LYS A 1 136 ? -14.93 15.109 -2.752 1 62.56 136 LYS A O 1
ATOM 1095 N N . GLU A 1 137 ? -16.875 15.977 -2.873 1 57.31 137 GLU A N 1
ATOM 1096 C CA . GLU A 1 137 ? -17.578 14.875 -3.527 1 57.31 137 GLU A CA 1
ATOM 1097 C C . GLU A 1 137 ? -16.812 14.383 -4.754 1 57.31 137 GLU A C 1
ATOM 1099 O O . GLU A 1 137 ? -16.469 15.172 -5.633 1 57.31 137 GLU A O 1
ATOM 1104 N N . ASN A 1 138 ? -15.812 13.555 -4.637 1 54.97 138 ASN A N 1
ATOM 1105 C CA . ASN A 1 138 ? -15.219 12.938 -5.812 1 54.97 138 ASN A CA 1
ATOM 1106 C C . ASN A 1 138 ? -16.156 11.898 -6.434 1 54.97 138 ASN A C 1
ATOM 1108 O O . ASN A 1 138 ? -16.594 10.969 -5.758 1 54.97 138 ASN A O 1
ATOM 1112 N N . ASN A 1 139 ? -16.906 12.352 -7.445 1 50.53 139 ASN A N 1
ATOM 1113 C CA . ASN A 1 139 ? -17.891 11.547 -8.148 1 50.53 139 ASN A CA 1
ATOM 1114 C C . ASN A 1 139 ? -17.234 10.492 -9.031 1 50.53 139 ASN A C 1
ATOM 1116 O O . ASN A 1 139 ? -17.875 9.922 -9.906 1 50.53 139 ASN A O 1
ATOM 1120 N N . PHE A 1 140 ? -15.922 10.266 -8.992 1 49.09 140 PHE A N 1
ATOM 1121 C CA . PHE A 1 140 ? -15.43 9.359 -10.023 1 49.09 140 PHE A CA 1
ATOM 1122 C C . PHE A 1 140 ? -15.555 7.906 -9.562 1 49.09 140 PHE A C 1
ATOM 1124 O O . PHE A 1 140 ? -15.102 7.551 -8.477 1 49.09 140 PHE A O 1
ATOM 1131 N N . ALA A 1 141 ? -16.594 7.246 -10.055 1 49.69 141 ALA A N 1
ATOM 1132 C CA . ALA A 1 141 ? -16.703 5.801 -9.875 1 49.69 141 ALA A CA 1
ATOM 1133 C C . ALA A 1 141 ? -15.57 5.066 -10.586 1 49.69 141 ALA A C 1
ATOM 1135 O O . ALA A 1 141 ? -15.109 5.504 -11.641 1 49.69 141 ALA A O 1
ATOM 1136 N N . ARG A 1 142 ? -14.75 4.195 -9.859 1 49.09 142 ARG A N 1
ATOM 1137 C CA . ARG A 1 142 ? -13.641 3.449 -10.453 1 49.09 142 ARG A CA 1
ATOM 1138 C C . ARG A 1 142 ? -14.062 2.791 -11.766 1 49.09 142 ARG A C 1
ATOM 1140 O O . ARG A 1 142 ? -15.078 2.092 -11.812 1 49.09 142 ARG A O 1
ATOM 1147 N N . LYS A 1 143 ? -13.594 3.438 -12.984 1 45.22 143 LYS A N 1
ATOM 1148 C CA . LYS A 1 143 ? -13.664 2.625 -14.195 1 45.22 143 LYS A CA 1
ATOM 1149 C C . LYS A 1 143 ? -12.656 1.483 -14.156 1 45.22 143 LYS A C 1
ATOM 1151 O O . LYS A 1 143 ? -11.695 1.522 -13.375 1 45.22 143 LYS A O 1
ATOM 1156 N N . GLY A 1 144 ? -12.414 0.537 -15.227 1 34.59 144 GLY A N 1
ATOM 1157 C CA . GLY A 1 144 ? -11.695 -0.727 -15.297 1 34.59 144 GLY A CA 1
ATOM 1158 C C . GLY A 1 144 ? -10.227 -0.601 -14.953 1 34.59 144 GLY A C 1
ATOM 1159 O O . GLY A 1 144 ? -9.695 0.509 -14.859 1 34.59 144 GLY A O 1
ATOM 1160 N N . GLY A 1 145 ? -9.484 -1.846 -14.477 1 29.77 145 GLY A N 1
ATOM 1161 C CA . GLY A 1 145 ? -8.195 -2.365 -14.062 1 29.77 145 GLY A CA 1
ATOM 1162 C C . GLY A 1 145 ? -7.047 -1.86 -14.914 1 29.77 145 GLY A C 1
ATOM 1163 O O . GLY A 1 145 ? -7.246 -1.045 -15.82 1 29.77 145 GLY A O 1
ATOM 1164 N N . PHE A 1 146 ? -5.961 -2.641 -15.195 1 30.39 146 PHE A N 1
ATOM 1165 C CA . PHE A 1 146 ? -4.676 -2.436 -15.852 1 30.39 146 PHE A CA 1
ATOM 1166 C C . PHE A 1 146 ? -4.863 -1.782 -17.219 1 30.39 146 PHE A C 1
ATOM 1168 O O . PHE A 1 146 ? -3.941 -1.155 -17.75 1 30.39 146 PHE A O 1
ATOM 1175 N N . GLY A 1 147 ? -5.805 -2.059 -18.094 1 23.2 147 GLY A N 1
ATOM 1176 C CA . GLY A 1 147 ? -5.613 -2.039 -19.531 1 23.2 147 GLY A CA 1
ATOM 1177 C C . GLY A 1 147 ? -5.773 -0.659 -20.141 1 23.2 147 GLY A C 1
ATOM 1178 O O . GLY A 1 147 ? -5.625 -0.485 -21.344 1 23.2 147 GLY A O 1
ATOM 1179 N N . SER A 1 148 ? -6.676 0.262 -19.719 1 24.66 148 SER A N 1
ATOM 1180 C CA . SER A 1 148 ? -7.215 0.953 -20.875 1 24.66 148 SER A CA 1
ATOM 1181 C C . SER A 1 148 ? -6.332 2.129 -21.281 1 24.66 148 SER A C 1
ATOM 1183 O O . SER A 1 148 ? -6.27 3.135 -20.578 1 24.66 148 SER A O 1
ATOM 1185 N N . THR A 1 149 ? -5.035 1.86 -21.547 1 22.47 149 THR A N 1
ATOM 1186 C CA . THR A 1 149 ? -4.375 2.898 -22.328 1 22.47 149 THR A CA 1
ATOM 1187 C C . THR A 1 149 ? -5.203 3.264 -23.562 1 22.47 149 THR A C 1
ATOM 1189 O O . THR A 1 149 ? -5.469 2.412 -24.422 1 22.47 149 THR A O 1
ATOM 1192 N N . LYS A 1 150 ? -6.164 4.23 -23.484 1 20.94 150 LYS A N 1
ATOM 1193 C CA . LYS A 1 150 ? -6.434 4.867 -24.766 1 20.94 150 LYS A CA 1
ATOM 1194 C C . LYS A 1 150 ? -5.219 5.652 -25.266 1 20.94 150 LYS A C 1
ATOM 1196 O O . LYS A 1 150 ? -4.508 6.266 -24.469 1 20.94 150 LYS A O 1
ATOM 1201 N N . MET B 1 1 ? -8.008 20.719 21.016 1 36.97 1 MET B N 1
ATOM 1202 C CA . MET B 1 1 ? -7.84 20.484 19.578 1 36.97 1 MET B CA 1
ATOM 1203 C C . MET B 1 1 ? -9.008 19.688 19.016 1 36.97 1 MET B C 1
ATOM 1205 O O . MET B 1 1 ? -9.391 18.656 19.578 1 36.97 1 MET B O 1
ATOM 1209 N N . ASN B 1 2 ? -9.906 20.188 18.359 1 45.09 2 ASN B N 1
ATOM 1210 C CA . ASN B 1 2 ? -11.172 19.688 17.828 1 45.09 2 ASN B CA 1
ATOM 1211 C C . ASN B 1 2 ? -11.008 18.297 17.234 1 45.09 2 ASN B C 1
ATOM 1213 O O . ASN B 1 2 ? -10.078 18.047 16.469 1 45.09 2 ASN B O 1
ATOM 1217 N N . LYS B 1 3 ? -11.445 17.156 17.906 1 55.84 3 LYS B N 1
ATOM 1218 C CA . LYS B 1 3 ? -11.336 15.711 17.938 1 55.84 3 LYS B CA 1
ATOM 1219 C C . LYS B 1 3 ? -11.43 15.117 16.531 1 55.84 3 LYS B C 1
ATOM 1221 O O . LYS B 1 3 ? -10.703 14.18 16.188 1 55.84 3 LYS B O 1
ATOM 1226 N N . THR B 1 4 ? -12.375 15.398 15.555 1 66.69 4 THR B N 1
ATOM 1227 C CA . THR B 1 4 ? -12.82 14.5 14.492 1 66.69 4 THR B CA 1
ATOM 1228 C C . THR B 1 4 ? -12.344 14.992 13.133 1 66.69 4 THR B C 1
ATOM 1230 O O . THR B 1 4 ? -12.781 14.492 12.094 1 66.69 4 THR B O 1
ATOM 1233 N N . ASN B 1 5 ? -11.375 16.016 13.125 1 89.19 5 ASN B N 1
ATOM 1234 C CA . ASN B 1 5 ? -11.117 16.562 11.797 1 89.19 5 ASN B CA 1
ATOM 1235 C C . ASN B 1 5 ? -9.938 15.867 11.117 1 89.19 5 ASN B C 1
ATOM 1237 O O . ASN B 1 5 ? -8.852 15.766 11.695 1 89.19 5 ASN B O 1
ATOM 1241 N N . ARG B 1 6 ? -10.086 15.367 10.023 1 95.56 6 ARG B N 1
ATOM 1242 C CA . ARG B 1 6 ? -9.07 14.781 9.156 1 95.56 6 ARG B CA 1
ATOM 1243 C C . ARG B 1 6 ? -8.883 15.609 7.887 1 95.56 6 ARG B C 1
ATOM 1245 O O . ARG B 1 6 ? -9.828 15.797 7.117 1 95.56 6 ARG B O 1
ATOM 1252 N N . PHE B 1 7 ? -7.66 16.188 7.699 1 96.81 7 PHE B N 1
ATOM 1253 C CA . PHE B 1 7 ? -7.418 16.938 6.473 1 96.81 7 PHE B CA 1
ATOM 1254 C C . PHE B 1 7 ? -5.93 16.984 6.156 1 96.81 7 PHE B C 1
ATOM 1256 O O . PHE B 1 7 ? -5.094 16.719 7.02 1 96.81 7 PHE B O 1
ATOM 1263 N N . PHE B 1 8 ? -5.621 17.281 4.93 1 98 8 PHE B N 1
ATOM 1264 C CA . PHE B 1 8 ? -4.266 17.547 4.469 1 98 8 PHE B CA 1
ATOM 1265 C C . PHE B 1 8 ? -4.059 19.047 4.262 1 98 8 PHE B C 1
ATOM 1267 O O . PHE B 1 8 ? -4.996 19.766 3.922 1 98 8 PHE B O 1
ATOM 1274 N N . GLU B 1 9 ? -2.85 19.469 4.461 1 97.56 9 GLU B N 1
ATOM 1275 C CA . GLU B 1 9 ? -2.428 20.844 4.18 1 97.56 9 GLU B CA 1
ATOM 1276 C C . GLU B 1 9 ? -1.041 20.875 3.543 1 97.56 9 GLU B C 1
ATOM 1278 O O . GLU B 1 9 ? -0.24 19.953 3.744 1 97.56 9 GLU B O 1
ATOM 1283 N N . LYS B 1 10 ? -0.855 21.906 2.762 1 98.44 10 LYS B N 1
ATOM 1284 C CA . LYS B 1 10 ? 0.502 22.156 2.283 1 98.44 10 LYS B CA 1
ATOM 1285 C C . LYS B 1 10 ? 1.375 22.75 3.385 1 98.44 10 LYS B C 1
ATOM 1287 O O . LYS B 1 10 ? 0.924 23.609 4.148 1 98.44 10 LYS B O 1
ATOM 1292 N N . VAL B 1 11 ? 2.615 22.266 3.463 1 98.38 11 VAL B N 1
ATOM 1293 C CA . VAL B 1 11 ? 3.539 22.922 4.379 1 98.38 11 VAL B CA 1
ATOM 1294 C C . VAL B 1 11 ? 3.898 24.312 3.85 1 98.38 11 VAL B C 1
ATOM 1296 O O . VAL B 1 11 ? 3.719 24.594 2.664 1 98.38 11 VAL B O 1
ATOM 1299 N N . SER B 1 12 ? 4.434 25.156 4.723 1 98.06 12 SER B N 1
ATOM 1300 C CA . SER B 1 12 ? 4.664 26.562 4.406 1 98.06 12 SER B CA 1
ATOM 1301 C C . SER B 1 12 ? 5.574 26.719 3.191 1 98.06 12 SER B C 1
ATOM 1303 O O . SER B 1 12 ? 5.297 27.531 2.299 1 98.06 12 SER B O 1
ATOM 1305 N N . SER B 1 13 ? 6.652 25.922 3.115 1 97.62 13 SER B N 1
ATOM 1306 C CA . SER B 1 13 ? 7.66 26.062 2.072 1 97.62 13 SER B CA 1
ATOM 1307 C C . SER B 1 13 ? 7.121 25.625 0.714 1 97.62 13 SER B C 1
ATOM 1309 O O . SER B 1 13 ? 7.73 25.906 -0.321 1 97.62 13 SER B O 1
ATOM 1311 N N . TYR B 1 14 ? 5.906 24.984 0.707 1 98.06 14 TYR B N 1
ATOM 1312 C CA . TYR B 1 14 ? 5.375 24.484 -0.556 1 98.06 14 TYR B CA 1
ATOM 1313 C C . TYR B 1 14 ? 4.043 25.156 -0.886 1 98.06 14 TYR B C 1
ATOM 1315 O O . TYR B 1 14 ? 3.348 24.734 -1.813 1 98.06 14 TYR B O 1
ATOM 1323 N N . GLN B 1 15 ? 3.639 26.172 -0.221 1 96.94 15 GLN B N 1
ATOM 1324 C CA . GLN B 1 15 ? 2.348 26.828 -0.389 1 96.94 15 GLN B CA 1
ATOM 1325 C C . GLN B 1 15 ? 2.172 27.328 -1.816 1 96.94 15 GLN B C 1
ATOM 1327 O O . GLN B 1 15 ? 1.082 27.234 -2.387 1 96.94 15 GLN B O 1
ATOM 1332 N N . ASN B 1 16 ? 3.188 27.812 -2.482 1 95.88 16 ASN B N 1
ATOM 1333 C CA . ASN B 1 16 ? 3.074 28.422 -3.807 1 95.88 16 ASN B CA 1
ATOM 1334 C C . ASN B 1 16 ? 3.9 27.656 -4.84 1 95.88 16 ASN B C 1
ATOM 1336 O O . ASN B 1 16 ? 4.422 28.25 -5.785 1 95.88 16 ASN B O 1
ATOM 1340 N N . GLN B 1 17 ? 4.008 26.359 -4.645 1 96.75 17 GLN B N 1
ATOM 1341 C CA . GLN B 1 17 ? 4.867 25.594 -5.539 1 96.75 17 GLN B CA 1
ATOM 1342 C C . GLN B 1 17 ? 4.043 24.719 -6.48 1 96.75 17 GLN B C 1
ATOM 1344 O O . GLN B 1 17 ? 4.578 23.828 -7.141 1 96.75 17 GLN B O 1
ATOM 1349 N N . GLY B 1 18 ? 2.748 24.938 -6.609 1 97.19 18 GLY B N 1
ATOM 1350 C CA . GLY B 1 18 ? 1.896 24.25 -7.57 1 97.19 18 GLY B CA 1
ATOM 1351 C C . GLY B 1 18 ? 1.738 22.766 -7.281 1 97.19 18 GLY B C 1
ATOM 1352 O O . GLY B 1 18 ? 1.765 21.938 -8.195 1 97.19 18 GLY B O 1
ATOM 1353 N N . ILE B 1 19 ? 1.72 22.406 -5.984 1 97.88 19 ILE B N 1
ATOM 1354 C CA . ILE B 1 19 ? 1.49 21 -5.637 1 97.88 19 ILE B CA 1
ATOM 1355 C C . ILE B 1 19 ? 0.015 20.797 -5.305 1 97.88 19 ILE B C 1
ATOM 1357 O O . ILE B 1 19 ? -0.706 21.75 -5.008 1 97.88 19 ILE B O 1
ATOM 1361 N N . ASN B 1 20 ? -0.463 19.531 -5.445 1 97.31 20 ASN B N 1
ATOM 1362 C CA . ASN B 1 20 ? -1.844 19.156 -5.141 1 97.31 20 ASN B CA 1
ATOM 1363 C C . ASN B 1 20 ? -1.956 18.469 -3.791 1 97.31 20 ASN B C 1
ATOM 1365 O O . ASN B 1 20 ? -1.049 17.734 -3.389 1 97.31 20 ASN B O 1
ATOM 1369 N N . LEU B 1 21 ? -3.055 18.734 -3.137 1 97.75 21 LEU B N 1
ATOM 1370 C CA . LEU B 1 21 ? -3.348 17.953 -1.938 1 97.75 21 LEU B CA 1
ATOM 1371 C C . LEU B 1 21 ? -3.68 16.516 -2.293 1 97.75 21 LEU B C 1
ATOM 1373 O O . LEU B 1 21 ? -4.191 16.234 -3.381 1 97.75 21 LEU B O 1
ATOM 1377 N N . PRO B 1 22 ? -3.279 15.586 -1.382 1 97.81 22 PRO B N 1
ATOM 1378 C CA . PRO B 1 22 ? -3.645 14.188 -1.642 1 97.81 22 PRO B CA 1
ATOM 1379 C C . PRO B 1 22 ? -5.141 14.008 -1.89 1 97.81 22 PRO B C 1
ATOM 1381 O O . PRO B 1 22 ? -5.961 14.664 -1.242 1 97.81 22 PRO B O 1
ATOM 1384 N N . GLN B 1 23 ? -5.461 13.117 -2.818 1 94.69 23 GLN B N 1
ATOM 1385 C CA . GLN B 1 23 ? -6.848 12.844 -3.172 1 94.69 23 GLN B CA 1
ATOM 1386 C C . GLN B 1 23 ? -7.066 11.352 -3.439 1 94.69 23 GLN B C 1
ATOM 1388 O O . GLN B 1 23 ? -6.133 10.641 -3.818 1 94.69 23 GLN B O 1
ATOM 1393 N N . ARG B 1 24 ? -8.312 10.953 -3.248 1 94 24 ARG B N 1
ATOM 1394 C CA . ARG B 1 24 ? -8.688 9.594 -3.602 1 94 24 ARG B CA 1
ATOM 1395 C C . ARG B 1 24 ? -8.938 9.461 -5.102 1 94 24 ARG B C 1
ATOM 1397 O O . ARG B 1 24 ? -9.477 10.375 -5.727 1 94 24 ARG B O 1
ATOM 1404 N N . GLN B 1 25 ? -8.562 8.305 -5.637 1 90 25 GLN B N 1
ATOM 1405 C CA . GLN B 1 25 ? -8.75 8.078 -7.062 1 90 25 GLN B CA 1
ATOM 1406 C C . GLN B 1 25 ? -10.211 7.793 -7.391 1 90 25 GLN B C 1
ATOM 1408 O O . GLN B 1 25 ? -10.703 8.188 -8.453 1 90 25 GLN B O 1
ATOM 1413 N N . THR B 1 26 ? -10.898 7.027 -6.57 1 88.25 26 THR B N 1
ATOM 1414 C CA . THR B 1 26 ? -12.32 6.73 -6.734 1 88.25 26 THR B CA 1
ATOM 1415 C C . THR B 1 26 ? -13.086 7.008 -5.445 1 88.25 26 THR B C 1
ATOM 1417 O O . THR B 1 26 ? -12.484 7.215 -4.391 1 88.25 26 THR B O 1
ATOM 1420 N N . LYS B 1 27 ? -14.375 6.973 -5.578 1 86.56 27 LYS B N 1
ATOM 1421 C CA . LYS B 1 27 ? -15.25 7.227 -4.438 1 86.56 27 LYS B CA 1
ATOM 1422 C C . LYS B 1 27 ? -15.008 6.219 -3.318 1 86.56 27 LYS B C 1
ATOM 1424 O O . LYS B 1 27 ? -15.156 6.543 -2.139 1 86.56 27 LYS B O 1
ATOM 1429 N N . PHE B 1 28 ? -14.578 5.043 -3.633 1 88.88 28 PHE B N 1
ATOM 1430 C CA . PHE B 1 28 ? -14.477 3.973 -2.648 1 88.88 28 PHE B CA 1
ATOM 1431 C C . PHE B 1 28 ? -13.023 3.637 -2.354 1 88.88 28 PHE B C 1
ATOM 1433 O O . PHE B 1 28 ? -12.734 2.689 -1.62 1 88.88 28 PHE B O 1
ATOM 1440 N N . SER B 1 29 ? -12.156 4.426 -2.898 1 93.88 29 SER B N 1
ATOM 1441 C CA . SER B 1 29 ? -10.75 4.223 -2.58 1 93.88 29 SER B CA 1
ATOM 1442 C C . SER B 1 29 ? -10.469 4.496 -1.105 1 93.88 29 SER B C 1
ATOM 1444 O O . SER B 1 29 ? -10.961 5.48 -0.547 1 93.88 29 SER B O 1
ATOM 1446 N N . ALA B 1 30 ? -9.703 3.623 -0.503 1 95.06 30 ALA B N 1
ATOM 1447 C CA . ALA B 1 30 ? -9.273 3.828 0.878 1 95.06 30 ALA B CA 1
ATOM 1448 C C . ALA B 1 30 ? -8.133 4.84 0.955 1 95.06 30 ALA B C 1
ATOM 1450 O O . ALA B 1 30 ? -8.023 5.594 1.923 1 95.06 30 ALA B O 1
ATOM 1451 N N . GLY B 1 31 ? -7.289 4.812 -0.025 1 96.75 31 GLY B N 1
ATOM 1452 C CA . GLY B 1 31 ? -6.047 5.562 0.036 1 96.75 31 GLY B CA 1
ATOM 1453 C C . GLY B 1 31 ? -6.145 6.93 -0.619 1 96.75 31 GLY B C 1
ATOM 1454 O O . GLY B 1 31 ? -6.832 7.094 -1.627 1 96.75 31 GLY B O 1
ATOM 1455 N N . TYR B 1 32 ? -5.477 7.949 -0.085 1 97.69 32 TYR B N 1
ATOM 1456 C CA . TYR B 1 32 ? -5.246 9.258 -0.683 1 97.69 32 TYR B CA 1
ATOM 1457 C C . TYR B 1 32 ? -3.885 9.312 -1.367 1 97.69 32 TYR B C 1
ATOM 1459 O O . TYR B 1 32 ? -2.85 9.125 -0.722 1 97.69 32 TYR B O 1
ATOM 1467 N N . ASP B 1 33 ? -3.846 9.641 -2.607 1 98.19 33 ASP B N 1
ATOM 1468 C CA . ASP B 1 33 ? -2.611 9.609 -3.385 1 98.19 33 ASP B CA 1
ATOM 1469 C C . ASP B 1 33 ? -1.721 10.805 -3.061 1 98.19 33 ASP B C 1
ATOM 1471 O O . ASP B 1 33 ? -2.178 11.945 -3.082 1 98.19 33 ASP B O 1
ATOM 1475 N N . PHE B 1 34 ? -0.505 10.492 -2.742 1 98.69 34 PHE B N 1
ATOM 1476 C CA . PHE B 1 34 ? 0.536 11.5 -2.582 1 98.69 34 PHE B CA 1
ATOM 1477 C C . PHE B 1 34 ? 1.351 11.648 -3.861 1 98.69 34 PHE B C 1
ATOM 1479 O O . PHE B 1 34 ? 1.771 10.656 -4.453 1 98.69 34 PHE B O 1
ATOM 1486 N N . GLU B 1 35 ? 1.585 12.859 -4.238 1 98.69 35 GLU B N 1
ATOM 1487 C CA . GLU B 1 35 ? 2.395 13.18 -5.41 1 98.69 35 GLU B CA 1
ATOM 1488 C C . GLU B 1 35 ? 3.775 13.688 -5.008 1 98.69 35 GLU B C 1
ATOM 1490 O O . GLU B 1 35 ? 3.932 14.305 -3.955 1 98.69 35 GLU B O 1
ATOM 1495 N N . ALA B 1 36 ? 4.77 13.375 -5.824 1 98.75 36 ALA B N 1
ATOM 1496 C CA . ALA B 1 36 ? 6.062 14.031 -5.645 1 98.75 36 ALA B CA 1
ATOM 1497 C C . ALA B 1 36 ? 5.941 15.539 -5.84 1 98.75 36 ALA B C 1
ATOM 1499 O O . ALA B 1 36 ? 5.312 16 -6.797 1 98.75 36 ALA B O 1
ATOM 1500 N N . ALA B 1 37 ? 6.527 16.297 -4.941 1 98.62 37 ALA B N 1
ATOM 1501 C CA . ALA B 1 37 ? 6.457 17.75 -5.035 1 98.62 37 ALA B CA 1
ATOM 1502 C C . ALA B 1 37 ? 7.543 18.297 -5.957 1 98.62 37 ALA B C 1
ATOM 1504 O O . ALA B 1 37 ? 7.492 19.453 -6.367 1 98.62 37 ALA B O 1
ATOM 1505 N N . GLN B 1 38 ? 8.531 17.5 -6.223 1 97.56 38 GLN B N 1
ATOM 1506 C CA . GLN B 1 38 ? 9.641 17.875 -7.09 1 97.56 38 GLN B CA 1
ATOM 1507 C C . GLN B 1 38 ? 10.133 16.688 -7.906 1 97.56 38 GLN B C 1
ATOM 1509 O O . GLN B 1 38 ? 9.961 15.539 -7.496 1 97.56 38 GLN B O 1
ATOM 1514 N N . SER B 1 39 ? 10.688 17.031 -9.125 1 98.25 39 SER B N 1
ATOM 1515 C CA . SER B 1 39 ? 11.328 15.992 -9.922 1 98.25 39 SER B CA 1
ATOM 1516 C C . SER B 1 39 ? 12.688 15.609 -9.344 1 98.25 39 SER B C 1
ATOM 1518 O O . SER B 1 39 ? 13.445 16.484 -8.914 1 98.25 39 SER B O 1
ATOM 1520 N N . MET B 1 40 ? 12.844 14.281 -9.297 1 97.62 40 MET B N 1
ATOM 1521 C CA . MET B 1 40 ? 14.102 13.773 -8.75 1 97.62 40 MET B CA 1
ATOM 1522 C C . MET B 1 40 ? 14.555 12.523 -9.508 1 97.62 40 MET B C 1
ATOM 1524 O O . MET B 1 40 ? 13.734 11.828 -10.117 1 97.62 40 MET B O 1
ATOM 1528 N N . GLU B 1 41 ? 15.844 12.359 -9.461 1 98.5 41 GLU B N 1
ATOM 1529 C CA . GLU B 1 41 ? 16.422 11.102 -9.93 1 98.5 41 GLU B C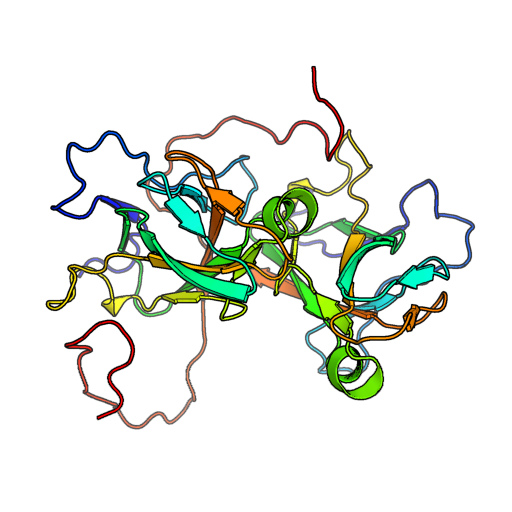A 1
ATOM 1530 C C . GLU B 1 41 ? 16.906 10.25 -8.758 1 98.5 41 GLU B C 1
ATOM 1532 O O . GLU B 1 41 ? 17.578 10.758 -7.859 1 98.5 41 GLU B O 1
ATOM 1537 N N . ILE B 1 42 ? 16.562 8.984 -8.773 1 98.44 42 ILE B N 1
ATOM 1538 C CA . ILE B 1 42 ? 16.984 8.062 -7.723 1 98.44 42 ILE B CA 1
ATOM 1539 C C . ILE B 1 42 ? 18.016 7.082 -8.281 1 98.44 42 ILE B C 1
ATOM 1541 O O . ILE B 1 42 ? 17.672 6.219 -9.094 1 98.44 42 ILE B O 1
ATOM 1545 N N . PRO B 1 43 ? 19.328 7.172 -7.883 1 98.56 43 PRO B N 1
ATOM 1546 C CA . PRO B 1 43 ? 20.344 6.238 -8.359 1 98.56 43 PRO B CA 1
ATOM 1547 C C . PRO B 1 43 ? 20.047 4.793 -7.965 1 98.56 43 PRO B C 1
ATOM 1549 O O . PRO B 1 43 ? 19.281 4.547 -7.027 1 98.56 43 PRO B O 1
ATOM 1552 N N . PRO B 1 44 ? 20.656 3.852 -8.75 1 97.81 44 PRO B N 1
ATOM 1553 C CA . PRO B 1 44 ? 20.453 2.436 -8.438 1 97.81 44 PRO B CA 1
ATOM 1554 C C . PRO B 1 44 ? 20.844 2.078 -7.008 1 97.81 44 PRO B C 1
ATOM 1556 O O . PRO B 1 44 ? 21.859 2.572 -6.5 1 97.81 44 PRO B O 1
ATOM 1559 N N . GLN B 1 45 ? 19.984 1.318 -6.418 1 97.12 45 GLN B N 1
ATOM 1560 C CA . GLN B 1 45 ? 20.266 0.732 -5.117 1 97.12 45 GLN B CA 1
ATOM 1561 C C . GLN B 1 45 ? 20.469 1.814 -4.059 1 97.12 45 GLN B C 1
ATOM 1563 O O . GLN B 1 45 ? 21.344 1.686 -3.189 1 97.12 45 GLN B O 1
ATOM 1568 N N . THR B 1 46 ? 19.719 2.941 -4.172 1 97.94 46 THR B N 1
ATOM 1569 C CA . THR B 1 46 ? 19.781 4.043 -3.215 1 97.94 46 THR B CA 1
ATOM 1570 C C . THR B 1 46 ? 18.391 4.406 -2.713 1 97.94 46 THR B C 1
ATOM 1572 O O . THR B 1 46 ? 17.391 4.105 -3.367 1 97.94 46 THR B O 1
ATOM 1575 N N . VAL B 1 47 ? 18.359 4.91 -1.522 1 97.94 47 VAL B N 1
ATOM 1576 C CA . VAL B 1 47 ? 17.141 5.445 -0.929 1 97.94 47 VAL B CA 1
ATOM 1577 C C . VAL B 1 47 ? 17.156 6.973 -0.994 1 97.94 47 VAL B C 1
ATOM 1579 O O . VAL B 1 47 ? 18.156 7.602 -0.637 1 97.94 47 VAL B O 1
ATOM 1582 N N . ILE B 1 48 ? 16.109 7.562 -1.461 1 98 48 ILE B N 1
ATOM 1583 C CA . ILE B 1 48 ? 15.977 9.016 -1.483 1 98 48 ILE B CA 1
ATOM 1584 C C . ILE B 1 48 ? 14.656 9.422 -0.83 1 98 48 ILE B C 1
ATOM 1586 O O . ILE B 1 48 ? 13.617 8.797 -1.058 1 98 48 ILE B O 1
ATOM 1590 N N . LEU B 1 49 ? 14.719 10.453 -0.011 1 97.94 49 LEU B N 1
ATOM 1591 C CA . LEU B 1 49 ? 13.516 11.07 0.547 1 97.94 49 LEU B CA 1
ATOM 1592 C C . LEU B 1 49 ? 12.875 12.023 -0.454 1 97.94 49 LEU B C 1
ATOM 1594 O O . LEU B 1 49 ? 13.43 13.086 -0.749 1 97.94 49 LEU B O 1
ATOM 1598 N N . VAL B 1 50 ? 11.758 11.656 -0.924 1 98.38 50 VAL B N 1
ATOM 1599 C CA . VAL B 1 50 ? 11.047 12.484 -1.896 1 98.38 50 VAL B CA 1
ATOM 1600 C C . VAL B 1 50 ? 10.062 13.398 -1.174 1 98.38 50 VAL B C 1
ATOM 1602 O O . VAL B 1 50 ? 9.164 12.93 -0.464 1 98.38 50 VAL B O 1
ATOM 1605 N N . PRO B 1 51 ? 10.203 14.688 -1.344 1 98.69 51 PRO B N 1
ATOM 1606 C CA . PRO B 1 51 ? 9.258 15.586 -0.685 1 98.69 51 PRO B CA 1
ATOM 1607 C C . PRO B 1 51 ? 7.871 15.555 -1.328 1 98.69 51 PRO B C 1
ATOM 1609 O O . PRO B 1 51 ? 7.758 15.438 -2.551 1 98.69 51 PRO B O 1
ATOM 1612 N N . THR B 1 52 ? 6.855 15.711 -0.509 1 98.81 52 THR B N 1
ATOM 1613 C CA . THR B 1 52 ? 5.488 15.789 -1.009 1 98.81 52 THR B CA 1
ATOM 1614 C C . THR B 1 52 ? 4.934 17.203 -0.834 1 98.81 52 THR B C 1
ATOM 1616 O O . THR B 1 52 ? 3.959 17.578 -1.488 1 98.81 52 THR B O 1
ATOM 1619 N N . GLY B 1 53 ? 5.5 17.906 0.128 1 98.75 53 GLY B N 1
ATOM 1620 C CA . GLY B 1 53 ? 4.996 19.234 0.479 1 98.75 53 GLY B CA 1
ATOM 1621 C C . GLY B 1 53 ? 3.75 19.188 1.342 1 98.75 53 GLY B C 1
ATOM 1622 O O . GLY B 1 53 ? 3.051 20.188 1.487 1 98.75 53 GLY B O 1
ATOM 1623 N N . ILE B 1 54 ? 3.414 18.016 1.927 1 98.75 54 ILE B N 1
ATOM 1624 C CA . ILE B 1 54 ? 2.115 17.797 2.553 1 98.75 54 ILE B CA 1
ATOM 1625 C C . ILE B 1 54 ? 2.301 17.5 4.039 1 98.75 54 ILE B C 1
ATOM 1627 O O . ILE B 1 54 ? 3.254 16.828 4.43 1 98.75 54 ILE B O 1
ATOM 1631 N N . LYS B 1 55 ? 1.529 18 4.855 1 98.5 55 LYS B N 1
ATOM 1632 C CA . LYS B 1 55 ? 1.319 17.578 6.238 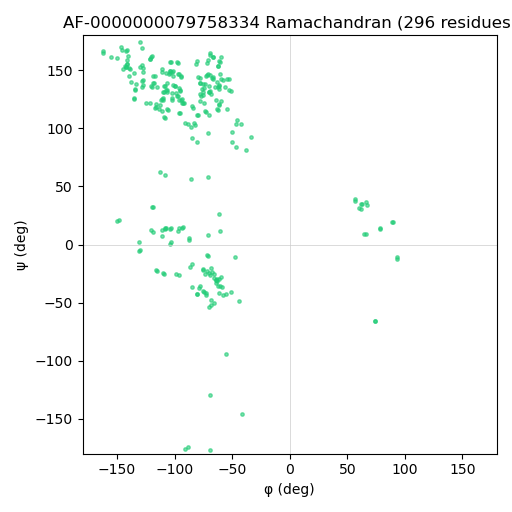1 98.5 55 LYS B CA 1
ATOM 1633 C C . LYS B 1 55 ? -0.129 17.156 6.469 1 98.5 55 LYS B C 1
ATOM 1635 O O . LYS B 1 55 ? -1.006 17.453 5.656 1 98.5 55 LYS B O 1
ATOM 1640 N N . ALA B 1 56 ? -0.392 16.438 7.531 1 98.31 56 ALA B N 1
ATOM 1641 C CA . ALA B 1 56 ? -1.715 15.859 7.758 1 98.31 56 ALA B CA 1
ATOM 1642 C C . ALA B 1 56 ? -2.164 16.078 9.203 1 98.31 56 ALA B C 1
ATOM 1644 O O . ALA B 1 56 ? -1.394 15.852 10.141 1 98.31 56 ALA B O 1
ATOM 1645 N N . SER B 1 57 ? -3.393 16.5 9.328 1 97.56 57 SER B N 1
ATOM 1646 C CA . SER B 1 57 ? -4.055 16.594 10.625 1 97.56 57 SER B CA 1
ATOM 1647 C C . SER B 1 57 ? -5.145 15.547 10.766 1 97.56 57 SER B C 1
ATOM 1649 O O . SER B 1 57 ? -5.961 15.359 9.867 1 97.56 57 SER B O 1
ATOM 1651 N N . PHE B 1 58 ? -5.148 14.828 11.883 1 97 58 PHE B N 1
ATOM 1652 C CA . PHE B 1 58 ? -6.148 13.797 12.156 1 97 58 PHE B CA 1
ATOM 1653 C C . PHE B 1 58 ? -6.188 13.461 13.641 1 97 58 PHE B C 1
ATOM 1655 O O . PHE B 1 58 ? -5.285 13.836 14.391 1 97 58 PHE B O 1
ATOM 1662 N N . PRO B 1 59 ? -7.258 12.766 14.125 1 96 59 PRO B N 1
ATOM 1663 C CA . PRO B 1 59 ? -7.434 12.492 15.555 1 96 59 PRO B CA 1
ATOM 1664 C C . PRO B 1 59 ? -6.305 11.641 16.125 1 96 59 PRO B C 1
ATOM 1666 O O . PRO B 1 59 ? -5.691 10.844 15.414 1 96 59 PRO B O 1
ATOM 1669 N N . TRP B 1 60 ? -6.035 11.75 17.438 1 92.94 60 TRP B N 1
ATOM 1670 C CA . TRP B 1 60 ? -4.902 11.148 18.141 1 92.94 60 TRP B CA 1
ATOM 1671 C C . TRP B 1 60 ? -5.031 9.633 18.172 1 92.94 60 TRP B C 1
ATOM 1673 O O . TRP B 1 60 ? -4.051 8.93 18.438 1 92.94 60 TRP B O 1
ATOM 1683 N N . ASN B 1 61 ? -6.211 9.125 18.047 1 94.69 61 ASN B N 1
ATOM 1684 C CA . ASN B 1 61 ? -6.418 7.688 18.125 1 94.69 61 ASN B CA 1
ATOM 1685 C C . ASN B 1 61 ? -6.367 7.039 16.75 1 94.69 61 ASN B C 1
ATOM 1687 O O . ASN B 1 61 ? -6.863 5.93 16.562 1 94.69 61 ASN B O 1
ATOM 1691 N N . GLU B 1 62 ? -5.859 7.777 15.789 1 97 62 GLU B N 1
ATOM 1692 C CA . GLU B 1 62 ? -5.676 7.289 14.422 1 97 62 GLU B CA 1
ATOM 1693 C C . GLU B 1 62 ? -4.215 7.379 14 1 97 62 GLU B C 1
ATOM 1695 O O . GLU B 1 62 ? -3.416 8.062 14.641 1 97 62 GLU B O 1
ATOM 1700 N N . VAL B 1 63 ? -3.896 6.66 13.055 1 98 63 VAL B N 1
ATOM 1701 C CA . VAL B 1 63 ? -2.594 6.664 12.398 1 98 63 VAL B CA 1
ATOM 1702 C C . VAL B 1 63 ? -2.777 6.816 10.891 1 98 63 VAL B C 1
ATOM 1704 O O . VAL B 1 63 ? -3.785 6.371 10.328 1 98 63 VAL B O 1
ATOM 1707 N N . LEU B 1 64 ? -1.918 7.578 10.289 1 98.44 64 LEU B N 1
ATOM 1708 C CA . LEU B 1 64 ? -1.833 7.598 8.828 1 98.44 64 LEU B CA 1
ATOM 1709 C C . LEU B 1 64 ? -0.741 6.656 8.336 1 98.44 64 LEU B C 1
ATOM 1711 O O . LEU B 1 64 ? 0.439 6.859 8.633 1 98.44 64 LEU B O 1
ATOM 1715 N N . LEU B 1 65 ? -1.122 5.598 7.656 1 98.69 65 LEU B N 1
ATOM 1716 C CA . LEU B 1 65 ? -0.189 4.641 7.07 1 98.69 65 LEU B CA 1
ATOM 1717 C C . LEU B 1 65 ? 0.048 4.945 5.594 1 98.69 65 LEU B C 1
ATOM 1719 O O . LEU B 1 65 ? -0.903 5.164 4.84 1 98.69 65 LEU B O 1
ATOM 1723 N N . ILE B 1 66 ? 1.33 5.059 5.215 1 98.69 66 ILE B N 1
ATOM 1724 C CA . ILE B 1 66 ? 1.737 5.391 3.852 1 98.69 66 ILE B CA 1
ATOM 1725 C C . ILE B 1 66 ? 2.191 4.129 3.125 1 98.69 66 ILE B C 1
ATOM 1727 O O . ILE B 1 66 ? 3.072 3.41 3.607 1 98.69 66 ILE B O 1
ATOM 1731 N N . TYR B 1 67 ? 1.581 3.852 1.997 1 98.38 67 TYR B N 1
ATOM 1732 C CA . TYR B 1 67 ? 1.917 2.723 1.137 1 98.38 67 TYR B CA 1
ATOM 1733 C C . TYR B 1 67 ? 2.404 3.199 -0.225 1 98.38 67 TYR B C 1
ATOM 1735 O O . TYR B 1 67 ? 1.927 4.211 -0.743 1 98.38 67 TYR B O 1
ATOM 1743 N N . VAL B 1 68 ? 3.379 2.432 -0.8 1 98 68 VAL B N 1
ATOM 1744 C CA . VAL B 1 68 ? 3.779 2.736 -2.17 1 98 68 VAL B CA 1
ATOM 1745 C C . VAL B 1 68 ? 2.635 2.41 -3.127 1 98 68 VAL B C 1
ATOM 1747 O O . VAL B 1 68 ? 1.879 1.463 -2.902 1 98 68 VAL B O 1
ATOM 1750 N N . ARG B 1 69 ? 2.477 3.271 -4.188 1 96.38 69 ARG B N 1
ATOM 1751 C CA . ARG B 1 69 ? 1.521 2.896 -5.223 1 96.38 69 ARG B CA 1
ATOM 1752 C C . ARG B 1 69 ? 1.947 1.61 -5.922 1 96.38 69 ARG B C 1
ATOM 1754 O O . ARG B 1 69 ? 3.117 1.445 -6.27 1 96.38 69 ARG B O 1
ATOM 1761 N N . SER B 1 70 ? 0.998 0.825 -6.172 1 94.5 70 SER B N 1
ATOM 1762 C CA . SER B 1 70 ? 1.269 -0.523 -6.664 1 94.5 70 SER B CA 1
ATOM 1763 C C . SER B 1 70 ? 1.991 -0.488 -8.008 1 94.5 70 SER B C 1
ATOM 1765 O O . SER B 1 70 ? 2.752 -1.402 -8.328 1 94.5 70 SER B O 1
ATOM 1767 N N . SER B 1 71 ? 1.765 0.547 -8.82 1 93.81 71 SER B N 1
ATOM 1768 C CA . SER B 1 71 ? 2.361 0.626 -10.148 1 93.81 71 SER B CA 1
ATOM 1769 C C . SER B 1 71 ? 3.859 0.903 -10.062 1 93.81 71 SER B C 1
ATOM 1771 O O . SER B 1 71 ? 4.605 0.596 -11 1 93.81 71 SER B O 1
ATOM 1773 N N . LEU B 1 72 ? 4.34 1.455 -8.992 1 95.81 72 LEU B N 1
ATOM 1774 C CA . LEU B 1 72 ? 5.715 1.938 -8.922 1 95.81 72 LEU B CA 1
ATOM 1775 C C . LEU B 1 72 ? 6.703 0.776 -8.953 1 95.81 72 LEU B C 1
ATOM 1777 O O . LEU B 1 72 ? 7.645 0.778 -9.75 1 95.81 72 LEU B O 1
ATOM 1781 N N . PRO B 1 73 ? 6.5 -0.221 -8.062 1 95.25 73 PRO B N 1
ATOM 1782 C CA . PRO B 1 73 ? 7.438 -1.344 -8.148 1 95.25 73 PRO B CA 1
ATOM 1783 C C . PRO B 1 73 ? 7.363 -2.07 -9.492 1 95.25 73 PRO B C 1
ATOM 1785 O O . PRO B 1 73 ? 8.391 -2.514 -10.008 1 95.25 73 PRO B O 1
ATOM 1788 N N . LEU B 1 74 ? 6.199 -2.199 -10.086 1 92.5 74 LEU B N 1
ATOM 1789 C CA . LEU B 1 74 ? 6.008 -2.949 -11.32 1 92.5 74 LEU B CA 1
ATOM 1790 C C . LEU B 1 74 ? 6.598 -2.195 -12.508 1 92.5 74 LEU B C 1
ATOM 1792 O O . LEU B 1 74 ? 7.285 -2.787 -13.344 1 92.5 74 LEU B O 1
ATOM 1796 N N . LYS B 1 75 ? 6.387 -0.872 -12.555 1 94.25 75 LYS B N 1
ATOM 1797 C CA . LYS B 1 75 ? 6.73 -0.103 -13.742 1 94.25 75 LYS B CA 1
ATOM 1798 C C . LYS B 1 75 ? 8.109 0.54 -13.602 1 94.25 75 LYS B C 1
ATOM 1800 O O . LYS B 1 75 ? 8.797 0.764 -14.602 1 94.25 75 LYS B O 1
ATOM 1805 N N . LYS B 1 76 ? 8.508 0.784 -12.344 1 96.19 76 LYS B N 1
ATOM 1806 C CA . LYS B 1 76 ? 9.711 1.593 -12.188 1 96.19 76 LYS B CA 1
ATOM 1807 C C . LYS B 1 76 ? 10.703 0.924 -11.234 1 96.19 76 LYS B C 1
ATOM 1809 O O . LYS B 1 76 ? 11.797 1.449 -11 1 96.19 76 LYS B O 1
ATOM 1814 N N . GLN B 1 77 ? 10.312 -0.161 -10.648 1 96.69 77 GLN B N 1
ATOM 1815 C CA . GLN B 1 77 ? 11.133 -0.855 -9.672 1 96.69 77 GLN B CA 1
ATOM 1816 C C . GLN B 1 77 ? 11.523 0.074 -8.523 1 96.69 77 GLN B C 1
ATOM 1818 O O . GLN B 1 77 ? 12.688 0.094 -8.102 1 96.69 77 GLN B O 1
ATOM 1823 N N . LEU B 1 78 ? 10.609 0.888 -8.117 1 97.75 78 LEU B N 1
ATOM 1824 C CA . LEU B 1 78 ? 10.68 1.717 -6.922 1 97.75 78 LEU B CA 1
ATOM 1825 C C . LEU B 1 78 ? 9.734 1.194 -5.844 1 97.75 78 LEU B C 1
ATOM 1827 O O . LEU B 1 78 ? 8.617 0.779 -6.145 1 97.75 78 LEU B O 1
ATOM 1831 N N . THR B 1 79 ? 10.195 1.163 -4.66 1 97.5 79 THR B N 1
ATOM 1832 C CA . THR B 1 79 ? 9.352 0.78 -3.537 1 97.5 79 THR B CA 1
ATOM 1833 C C . THR B 1 79 ? 9.664 1.628 -2.309 1 97.5 79 THR B C 1
ATOM 1835 O O . THR B 1 79 ? 10.578 2.453 -2.336 1 97.5 79 THR B O 1
ATOM 1838 N N . LEU B 1 80 ? 8.773 1.538 -1.314 1 97.12 80 LEU B N 1
ATOM 1839 C CA . LEU B 1 80 ? 9.102 2.203 -0.057 1 97.12 80 LEU B CA 1
ATOM 1840 C C . LEU B 1 80 ? 10.25 1.49 0.655 1 97.12 80 LEU B C 1
ATOM 1842 O O . LEU B 1 80 ? 10.211 0.271 0.836 1 97.12 80 LEU B O 1
ATOM 1846 N N . ALA B 1 81 ? 11.211 2.252 1.063 1 94.94 81 ALA B N 1
ATOM 1847 C CA . ALA B 1 81 ? 12.367 1.678 1.748 1 94.94 81 ALA B CA 1
ATOM 1848 C C . ALA B 1 81 ? 11.961 1.042 3.074 1 94.94 81 ALA B C 1
ATOM 1850 O O . ALA B 1 81 ? 12.539 0.039 3.492 1 94.94 81 ALA B O 1
ATOM 1851 N N . ASN B 1 82 ? 10.969 1.563 3.684 1 91.81 82 ASN B N 1
ATOM 1852 C CA . ASN B 1 82 ? 10.57 1.115 5.016 1 91.81 82 ASN B CA 1
ATOM 1853 C C . ASN B 1 82 ? 9.328 0.225 4.957 1 91.81 82 ASN B C 1
ATOM 1855 O O . ASN B 1 82 ? 8.719 -0.061 5.988 1 91.81 82 ASN B O 1
ATOM 1859 N N . GLY B 1 83 ? 8.953 -0.241 3.826 1 93.5 83 GLY B N 1
ATOM 1860 C CA . GLY B 1 83 ? 7.789 -1.099 3.674 1 93.5 83 GLY B CA 1
ATOM 1861 C C . GLY B 1 83 ? 6.473 -0.347 3.793 1 93.5 83 GLY B C 1
ATOM 1862 O O . GLY B 1 83 ? 5.723 -0.24 2.82 1 93.5 83 GLY B O 1
ATOM 1863 N N . VAL B 1 84 ? 6.238 0.18 5.012 1 96.69 84 VAL B N 1
ATOM 1864 C CA . VAL B 1 84 ? 5.082 1.02 5.305 1 96.69 84 VAL B CA 1
ATOM 1865 C C . VAL B 1 84 ? 5.516 2.23 6.129 1 96.69 84 VAL B C 1
ATOM 1867 O O . VAL B 1 84 ? 6.242 2.088 7.117 1 96.69 84 VAL B O 1
ATOM 1870 N N . GLY B 1 85 ? 5.164 3.447 5.621 1 97.06 85 GLY B N 1
ATOM 1871 C CA . GLY B 1 85 ? 5.383 4.629 6.441 1 97.06 85 GLY B CA 1
ATOM 1872 C C . GLY B 1 85 ? 4.336 4.805 7.523 1 97.06 85 GLY B C 1
ATOM 1873 O O . GLY B 1 85 ? 3.148 4.562 7.293 1 97.06 85 GLY B O 1
ATOM 1874 N N . VAL B 1 86 ? 4.836 5.195 8.664 1 97.88 86 VAL B N 1
ATOM 1875 C CA . VAL B 1 86 ? 3.934 5.438 9.781 1 97.88 86 VAL B CA 1
ATOM 1876 C C . VAL B 1 86 ? 3.99 6.91 10.18 1 97.88 86 VAL B C 1
ATOM 1878 O O . VAL B 1 86 ? 5.059 7.43 10.516 1 97.88 86 VAL B O 1
ATOM 1881 N N . VAL B 1 87 ? 2.836 7.562 10.109 1 97.62 87 VAL B N 1
ATOM 1882 C CA . VAL B 1 87 ? 2.738 8.969 10.492 1 97.62 87 VAL B CA 1
ATOM 1883 C C . VAL B 1 87 ? 1.812 9.109 11.695 1 97.62 87 VAL B C 1
ATOM 1885 O O . VAL B 1 87 ? 0.624 8.781 11.617 1 97.62 87 VAL B O 1
ATOM 1888 N N . ASP B 1 88 ? 2.357 9.602 12.766 1 96.94 88 ASP B N 1
ATOM 1889 C CA . ASP B 1 88 ? 1.587 9.852 13.977 1 96.94 88 ASP B CA 1
ATOM 1890 C C . ASP B 1 88 ? 0.828 11.172 13.891 1 96.94 88 ASP B C 1
ATOM 1892 O O . ASP B 1 88 ? 1.237 12.078 13.172 1 96.94 88 ASP B O 1
ATOM 1896 N N . SER B 1 89 ? -0.274 11.242 14.68 1 95.69 89 SER B N 1
ATOM 1897 C CA . SER B 1 89 ? -1.112 12.438 14.633 1 95.69 89 SER B CA 1
ATOM 1898 C C . SER B 1 89 ? -0.346 13.664 15.102 1 95.69 89 SER B C 1
ATOM 1900 O O . SER B 1 89 ? -0.584 14.773 14.617 1 95.69 89 SER B O 1
ATOM 1902 N N . ASP B 1 90 ? 0.613 13.469 15.984 1 94.19 90 ASP B N 1
ATOM 1903 C CA . ASP B 1 90 ? 1.324 14.609 16.547 1 94.19 90 ASP B CA 1
ATOM 1904 C C . ASP B 1 90 ? 2.508 15.008 15.664 1 94.19 90 ASP B C 1
ATOM 1906 O O . ASP B 1 90 ? 3.266 15.914 16.016 1 94.19 90 ASP B O 1
ATOM 1910 N N . TYR B 1 91 ? 2.656 14.375 14.562 1 96.56 91 TYR B N 1
ATOM 1911 C CA . TYR B 1 91 ? 3.662 14.797 13.602 1 96.56 91 TYR B CA 1
ATOM 1912 C C . TYR B 1 91 ? 3.281 16.141 12.969 1 96.56 91 TYR B C 1
ATOM 1914 O O . TYR B 1 91 ? 4.148 16.875 12.5 1 96.56 91 TYR B O 1
ATOM 1922 N N . TYR B 1 92 ? 1.99 16.406 12.945 1 95.69 92 TYR B N 1
ATOM 1923 C CA . TYR B 1 92 ? 1.426 17.625 12.383 1 95.69 92 TYR B CA 1
ATOM 1924 C C . TYR B 1 92 ? 1.971 18.859 13.094 1 95.69 92 TYR B C 1
ATOM 1926 O O . TYR B 1 92 ? 1.892 18.969 14.32 1 95.69 92 TYR B O 1
ATOM 1934 N N . ASN B 1 93 ? 2.562 19.734 12.297 1 96.12 93 ASN B N 1
ATOM 1935 C CA . ASN B 1 93 ? 3.064 21.031 12.773 1 96.12 93 ASN B CA 1
ATOM 1936 C C . ASN B 1 93 ? 4.125 20.844 13.859 1 96.12 93 ASN B C 1
ATOM 1938 O O . ASN B 1 93 ? 4.207 21.641 14.797 1 96.12 93 ASN B O 1
ATOM 1942 N N . ASN B 1 94 ? 4.852 19.766 13.75 1 92.25 94 ASN B N 1
ATOM 1943 C CA . ASN B 1 94 ? 5.973 19.656 14.68 1 92.25 94 ASN B CA 1
ATOM 1944 C C . ASN B 1 94 ? 7.039 20.719 14.406 1 92.25 94 ASN B C 1
ATOM 1946 O O . ASN B 1 94 ? 7.105 21.266 13.297 1 92.25 94 ASN B O 1
ATOM 1950 N N . LEU B 1 95 ? 7.918 21.016 15.352 1 91.75 95 LEU B N 1
ATOM 1951 C CA . LEU B 1 95 ? 8.828 22.156 15.312 1 91.75 95 LEU B CA 1
ATOM 1952 C C . LEU B 1 95 ? 9.977 21.891 14.336 1 91.75 95 LEU B C 1
ATOM 1954 O O . LEU B 1 95 ? 10.57 22.844 13.812 1 91.75 95 LEU B O 1
ATOM 1958 N N . GLN B 1 96 ? 10.273 20.641 14.023 1 92.75 96 GLN B N 1
ATOM 1959 C CA . GLN B 1 96 ? 11.453 20.312 13.242 1 92.75 96 GLN B CA 1
ATOM 1960 C C . GLN B 1 96 ? 11.211 20.531 11.75 1 92.75 96 GLN B C 1
ATOM 1962 O O . GLN B 1 96 ? 12.062 21.109 11.055 1 92.75 96 GLN B O 1
ATOM 1967 N N . ASN B 1 97 ? 10.07 20.141 11.273 1 95.94 97 ASN B N 1
ATOM 1968 C CA . ASN B 1 97 ? 9.867 20.219 9.828 1 95.94 97 ASN B CA 1
ATOM 1969 C C . ASN B 1 97 ? 8.406 20.484 9.484 1 95.94 97 ASN B C 1
ATOM 1971 O O . ASN B 1 97 ? 7.941 20.141 8.406 1 95.94 97 ASN B O 1
ATOM 1975 N N . GLU B 1 98 ? 7.598 21.047 10.492 1 97 98 GLU B N 1
ATOM 1976 C CA . GLU B 1 98 ? 6.207 21.438 10.305 1 97 98 GLU B CA 1
ATOM 1977 C C . GLU B 1 98 ? 5.324 20.234 10 1 97 98 GLU B C 1
ATOM 1979 O O . GLU B 1 98 ? 4.203 20.391 9.508 1 97 98 GLU B O 1
ATOM 1984 N N . GLY B 1 99 ? 5.812 19 10.109 1 98 99 GLY B N 1
ATOM 1985 C CA . GLY B 1 99 ? 5.027 17.812 9.812 1 98 99 GLY B CA 1
ATOM 1986 C C . GLY B 1 99 ? 5.121 17.375 8.367 1 98 99 GLY B C 1
ATOM 1987 O O . GLY B 1 99 ? 4.23 16.688 7.855 1 98 99 GLY B O 1
ATOM 1988 N N . HIS B 1 100 ? 6.172 17.844 7.688 1 98.75 100 HIS B N 1
ATOM 1989 C CA . HIS B 1 100 ? 6.363 17.516 6.277 1 98.75 100 HIS B CA 1
ATOM 1990 C C . HIS B 1 100 ? 6.566 16.031 6.074 1 98.75 100 HIS B C 1
ATOM 1992 O O . HIS B 1 100 ? 7.547 15.461 6.562 1 98.75 100 HIS B O 1
ATOM 1998 N N . ILE B 1 101 ? 5.59 15.461 5.34 1 98.69 101 ILE B N 1
ATOM 1999 C CA . ILE B 1 101 ? 5.664 14.031 5.059 1 98.69 101 ILE B CA 1
ATOM 2000 C C . ILE B 1 101 ? 6.539 13.797 3.83 1 98.69 101 ILE B C 1
ATOM 2002 O O . ILE B 1 101 ? 6.262 14.32 2.748 1 98.69 101 ILE B O 1
ATOM 2006 N N . PHE B 1 102 ? 7.605 13.062 4.027 1 98.62 102 PHE B N 1
ATOM 2007 C CA . PHE B 1 102 ? 8.477 12.594 2.955 1 98.62 102 PHE B CA 1
ATOM 2008 C C . PHE B 1 102 ? 8.227 11.117 2.658 1 98.62 102 PHE B C 1
ATOM 2010 O O . PHE B 1 102 ? 7.82 10.367 3.543 1 98.62 102 PHE B O 1
ATOM 2017 N N . ILE B 1 103 ? 8.406 10.789 1.416 1 98.56 103 ILE B N 1
ATOM 2018 C CA . ILE B 1 103 ? 8.297 9.398 1.004 1 98.56 103 ILE B CA 1
ATOM 2019 C C . ILE B 1 103 ? 9.688 8.828 0.741 1 98.56 103 ILE B C 1
ATOM 2021 O O . ILE B 1 103 ? 10.391 9.289 -0.158 1 98.56 103 ILE B O 1
ATOM 2025 N N . ALA B 1 104 ? 10.109 7.848 1.515 1 98.12 104 ALA B N 1
ATOM 2026 C CA . ALA B 1 104 ? 11.406 7.203 1.315 1 98.12 104 ALA B CA 1
ATOM 2027 C C . ALA B 1 104 ? 11.328 6.137 0.226 1 98.12 104 ALA B C 1
ATOM 2029 O O . ALA B 1 104 ? 10.883 5.016 0.479 1 98.12 104 ALA B O 1
ATOM 2030 N N . LEU B 1 105 ? 11.812 6.469 -0.93 1 98.44 105 LEU B N 1
ATOM 2031 C CA . LEU B 1 105 ? 11.773 5.523 -2.039 1 98.44 105 LEU B CA 1
ATOM 2032 C C . LEU B 1 105 ? 13.125 4.84 -2.217 1 98.44 105 LEU B C 1
ATOM 2034 O O . LEU B 1 105 ? 14.172 5.484 -2.1 1 98.44 105 LEU B O 1
ATOM 2038 N N . TYR B 1 106 ? 13.07 3.578 -2.426 1 98.31 106 TYR B N 1
ATOM 2039 C CA . TYR B 1 106 ? 14.227 2.74 -2.717 1 98.31 106 TYR B CA 1
ATOM 2040 C C . TYR B 1 106 ? 14.195 2.258 -4.164 1 98.31 106 TYR B C 1
ATOM 2042 O O . TYR B 1 106 ? 13.203 1.687 -4.613 1 98.31 106 TYR B O 1
ATOM 2050 N N . ASN B 1 107 ? 15.297 2.521 -4.879 1 98.25 107 ASN B N 1
ATOM 2051 C CA . ASN B 1 107 ? 15.492 2.014 -6.234 1 98.25 107 ASN B CA 1
ATOM 2052 C C . ASN B 1 107 ? 16.203 0.659 -6.227 1 98.25 107 ASN B C 1
ATOM 2054 O O . ASN B 1 107 ? 17.406 0.586 -6.043 1 98.25 107 ASN B O 1
ATOM 2058 N N . PHE B 1 108 ? 15.406 -0.385 -6.477 1 96.12 108 PHE B N 1
ATOM 2059 C CA . PHE B 1 108 ? 16.016 -1.705 -6.406 1 96.12 108 PHE B CA 1
ATOM 2060 C C . PHE B 1 108 ? 16.422 -2.191 -7.797 1 96.12 108 PHE B C 1
ATOM 2062 O O . PHE B 1 108 ? 16.656 -3.385 -8 1 96.12 108 PHE B O 1
ATOM 2069 N N . SER B 1 109 ? 16.406 -1.321 -8.805 1 95.44 109 SER B N 1
ATOM 2070 C CA . SER B 1 109 ? 16.859 -1.645 -10.156 1 95.44 109 SER B CA 1
ATOM 2071 C C . SER B 1 109 ? 18.359 -1.38 -10.312 1 95.44 109 SER B C 1
ATOM 2073 O O . SER B 1 109 ? 19.047 -1.053 -9.344 1 95.44 109 SER B O 1
ATOM 2075 N N . LYS B 1 110 ? 18.844 -1.542 -11.57 1 95.81 110 LYS B N 1
ATOM 2076 C CA . LYS B 1 110 ? 20.266 -1.367 -11.875 1 95.81 110 LYS B CA 1
ATOM 2077 C C . LYS B 1 110 ? 20.516 -0.034 -12.578 1 95.81 110 LYS B C 1
ATOM 2079 O O . LYS B 1 110 ? 21.656 0.313 -12.867 1 95.81 110 LYS B O 1
ATOM 2084 N N . ASN B 1 111 ? 19.484 0.737 -12.789 1 97.38 111 ASN B N 1
ATOM 2085 C CA . ASN B 1 111 ? 19.594 2.008 -13.5 1 97.38 111 ASN B CA 1
ATOM 2086 C C . ASN B 1 111 ? 18.953 3.146 -12.703 1 97.38 111 ASN B C 1
ATOM 2088 O O . ASN B 1 111 ? 18.094 2.914 -11.859 1 97.38 111 ASN B O 1
ATOM 2092 N N . PRO B 1 112 ? 19.438 4.379 -12.969 1 98.44 112 PRO B N 1
ATOM 2093 C CA . PRO B 1 112 ? 18.734 5.504 -12.352 1 98.44 112 PRO B CA 1
ATOM 2094 C C . PRO B 1 112 ? 17.266 5.578 -12.766 1 98.44 112 PRO B C 1
ATOM 2096 O O . PRO B 1 112 ? 16.922 5.281 -13.914 1 98.44 112 PRO B O 1
ATOM 2099 N N . VAL B 1 113 ? 16.422 5.934 -11.852 1 98.44 113 VAL B N 1
ATOM 2100 C CA . VAL B 1 113 ? 14.992 6.043 -12.117 1 98.44 113 VAL B CA 1
ATOM 2101 C C . VAL B 1 113 ? 14.523 7.473 -11.852 1 98.44 113 VAL B C 1
ATOM 2103 O O . VAL B 1 113 ? 14.891 8.07 -10.836 1 98.44 113 VAL B O 1
ATOM 2106 N N . GLN B 1 114 ? 13.727 8 -12.719 1 98.31 114 GLN B N 1
ATOM 2107 C CA . GLN B 1 114 ? 13.195 9.352 -12.578 1 98.31 114 GLN B CA 1
ATOM 2108 C C . GLN B 1 114 ? 11.812 9.336 -11.938 1 98.31 114 GLN B C 1
ATOM 2110 O O . GLN B 1 114 ? 10.969 8.508 -12.289 1 98.31 114 GLN B O 1
ATOM 2115 N N . VAL B 1 115 ? 11.617 10.188 -10.977 1 98.31 115 VAL B N 1
ATOM 2116 C CA . VAL B 1 115 ? 10.312 10.555 -10.445 1 98.31 115 VAL B CA 1
ATOM 2117 C C . VAL B 1 115 ? 9.992 12 -10.812 1 98.31 115 VAL B C 1
ATOM 2119 O O . VAL B 1 115 ? 10.766 12.906 -10.516 1 98.31 115 VAL B O 1
ATOM 2122 N N . CYS B 1 116 ? 8.852 12.219 -11.453 1 98.38 116 CYS B N 1
ATOM 2123 C CA . CYS B 1 116 ? 8.5 13.555 -11.914 1 98.38 116 CYS B CA 1
ATOM 2124 C C . CYS B 1 116 ? 7.586 14.258 -10.914 1 98.38 116 CYS B C 1
ATOM 2126 O O . CYS B 1 116 ? 6.77 13.609 -10.258 1 98.38 116 CYS B O 1
ATOM 2128 N N . LYS B 1 117 ? 7.777 15.562 -10.867 1 98.5 117 LYS B N 1
ATOM 2129 C CA . LYS B 1 117 ? 6.809 16.344 -10.102 1 98.5 117 LYS B CA 1
ATOM 2130 C C . LYS B 1 117 ? 5.379 16.016 -10.531 1 98.5 117 LYS B C 1
ATOM 2132 O O . LYS B 1 117 ? 5.09 15.945 -11.727 1 98.5 117 LYS B O 1
ATOM 2137 N N . GLY B 1 118 ? 4.543 15.781 -9.562 1 98.31 118 GLY B N 1
ATOM 2138 C CA . GLY B 1 118 ? 3.146 15.516 -9.859 1 98.31 118 GLY B CA 1
ATOM 2139 C C . GLY B 1 118 ? 2.84 14.031 -9.992 1 98.31 118 GLY B C 1
ATOM 2140 O O . GLY B 1 118 ? 1.673 13.633 -10.031 1 98.31 118 GLY B O 1
ATOM 2141 N N . GLU B 1 119 ? 3.869 13.266 -10.047 1 98.25 119 GLU B N 1
ATOM 2142 C CA . GLU B 1 119 ? 3.674 11.82 -10.148 1 98.25 119 GLU B CA 1
ATOM 2143 C C . GLU B 1 119 ? 3.133 11.25 -8.844 1 98.25 119 GLU B C 1
ATOM 2145 O O . GLU B 1 119 ? 3.627 11.578 -7.762 1 98.25 119 GLU B O 1
ATOM 2150 N N . ARG B 1 120 ? 2.047 10.414 -8.898 1 98.31 120 ARG B N 1
ATOM 2151 C CA . ARG B 1 120 ? 1.526 9.734 -7.719 1 98.31 120 ARG B CA 1
ATOM 2152 C C . ARG B 1 120 ? 2.457 8.609 -7.281 1 98.31 120 ARG B C 1
ATOM 2154 O O . ARG B 1 120 ? 2.584 7.598 -7.973 1 98.31 120 ARG B O 1
ATOM 2161 N N . ILE B 1 121 ? 3.076 8.727 -6.121 1 98.31 121 ILE B N 1
ATOM 2162 C CA . ILE B 1 121 ? 4.141 7.797 -5.758 1 98.31 121 ILE B CA 1
ATOM 2163 C C . ILE B 1 121 ? 3.713 6.977 -4.547 1 98.31 121 ILE B C 1
ATOM 2165 O O . ILE B 1 121 ? 4.25 5.891 -4.305 1 98.31 121 ILE B O 1
ATOM 2169 N N . ALA B 1 122 ? 2.795 7.453 -3.768 1 98.5 122 ALA B N 1
ATOM 2170 C CA . ALA B 1 122 ? 2.334 6.762 -2.564 1 98.5 122 ALA B CA 1
ATOM 2171 C C . ALA B 1 122 ? 0.848 7.012 -2.324 1 98.5 122 ALA B C 1
ATOM 2173 O O . ALA B 1 122 ? 0.228 7.82 -3.021 1 98.5 122 ALA B O 1
ATOM 2174 N N . GLN B 1 123 ? 0.291 6.223 -1.416 1 98.5 123 GLN B N 1
ATOM 2175 C CA . GLN B 1 123 ? -1.065 6.438 -0.924 1 98.5 123 GLN B CA 1
ATOM 2176 C C . GLN B 1 123 ? -1.122 6.332 0.597 1 98.5 123 GLN B C 1
ATOM 2178 O O . GLN B 1 123 ? -0.427 5.508 1.193 1 98.5 123 GLN B O 1
ATOM 2183 N N . GLY B 1 124 ? -1.885 7.25 1.194 1 98.62 124 GLY B N 1
ATOM 2184 C CA . GLY B 1 124 ? -2.055 7.27 2.639 1 98.62 124 GLY B CA 1
ATOM 2185 C C . GLY B 1 124 ? -3.43 6.809 3.084 1 98.62 124 GLY B C 1
ATOM 2186 O O . GLY B 1 124 ? -4.438 7.176 2.477 1 98.62 124 GLY B O 1
ATOM 2187 N N . ILE B 1 125 ? -3.486 5.934 4.059 1 98.5 125 ILE B N 1
ATOM 2188 C CA . ILE B 1 125 ? -4.738 5.418 4.605 1 98.5 125 ILE B CA 1
ATOM 2189 C C . ILE B 1 125 ? -4.812 5.727 6.102 1 98.5 125 ILE B C 1
ATOM 2191 O O . ILE B 1 125 ? -3.914 5.355 6.859 1 98.5 125 ILE B O 1
ATOM 2195 N N . PHE B 1 126 ? -5.891 6.48 6.555 1 98.12 126 PHE B N 1
ATOM 2196 C CA . PHE B 1 126 ? -6.148 6.723 7.969 1 98.12 126 PHE B CA 1
ATOM 2197 C C . PHE B 1 126 ? -6.789 5.504 8.625 1 98.12 126 PHE B C 1
ATOM 2199 O O . PHE B 1 126 ? -7.84 5.035 8.18 1 98.12 126 PHE B O 1
ATOM 2206 N N . GLN B 1 127 ? -6.16 5 9.672 1 97.81 127 GLN B N 1
ATOM 2207 C CA . GLN B 1 127 ? -6.676 3.803 10.328 1 97.81 127 GLN B CA 1
ATOM 2208 C C . GLN B 1 127 ? -6.664 3.953 11.844 1 97.81 127 GLN B C 1
ATOM 2210 O O . GLN B 1 127 ? -5.828 4.672 12.398 1 97.81 127 GLN B O 1
ATOM 2215 N N . PRO B 1 128 ? -7.656 3.318 12.508 1 96.31 128 PRO B N 1
ATOM 2216 C CA . PRO B 1 128 ? -7.586 3.27 13.969 1 96.31 128 PRO B CA 1
ATOM 2217 C C . PRO B 1 128 ? -6.48 2.348 14.477 1 96.31 128 PRO B C 1
ATOM 2219 O O . PRO B 1 128 ? -5.98 1.508 13.727 1 96.31 128 PRO B O 1
ATOM 2222 N N . PHE B 1 129 ? -6.047 2.533 15.695 1 94.56 129 PHE B N 1
ATOM 2223 C CA . PHE B 1 129 ? -5.152 1.617 16.391 1 94.56 129 PHE B CA 1
ATOM 2224 C C . PHE B 1 129 ? -5.543 1.495 17.859 1 94.56 129 PHE B C 1
ATOM 2226 O O . PHE B 1 129 ? -6.348 2.281 18.359 1 94.56 129 PHE B O 1
ATOM 2233 N N . PHE B 1 130 ? -5.102 0.401 18.453 1 92.81 130 PHE B N 1
ATOM 2234 C CA . PHE B 1 130 ? -5.367 0.152 19.875 1 92.81 130 PHE B CA 1
ATOM 2235 C C . PHE B 1 130 ? -4.09 0.255 20.688 1 92.81 130 PHE B C 1
ATOM 2237 O O . PHE B 1 130 ? -2.992 0.049 20.172 1 92.81 130 PHE B O 1
ATOM 2244 N N . GLN B 1 131 ? -4.285 0.717 21.969 1 89.25 131 GLN B N 1
ATOM 2245 C CA . GLN B 1 131 ? -3.182 0.792 22.922 1 89.25 131 GLN B CA 1
ATOM 2246 C C . GLN B 1 131 ? -3.26 -0.342 23.938 1 89.25 131 GLN B C 1
ATOM 2248 O O . GLN B 1 131 ? -4.324 -0.931 24.141 1 89.25 131 GLN B O 1
ATOM 2253 N N . ILE B 1 132 ? -2.051 -0.659 24.547 1 90.25 132 ILE B N 1
ATOM 2254 C CA . ILE B 1 132 ? -2.039 -1.646 25.625 1 90.25 132 ILE B CA 1
ATOM 2255 C C . ILE B 1 132 ? -2.895 -1.15 26.797 1 90.25 132 ILE B C 1
ATOM 2257 O O . ILE B 1 132 ? -3.006 0.056 27.016 1 90.25 132 ILE B O 1
ATOM 2261 N N . THR B 1 133 ? -3.684 -1.989 27.391 1 87.81 133 THR B N 1
ATOM 2262 C CA . THR B 1 133 ? -4.664 -1.67 28.422 1 87.81 133 THR B CA 1
ATOM 2263 C C . THR B 1 133 ? -4.004 -0.958 29.594 1 87.81 133 THR B C 1
ATOM 2265 O O . THR B 1 133 ? -4.566 -0.015 30.156 1 87.81 133 THR B O 1
ATOM 2268 N N . GLN B 1 134 ? -2.863 -1.257 30.156 1 81.5 134 GLN B N 1
ATOM 2269 C CA . GLN B 1 134 ? -2.221 -0.617 31.297 1 81.5 134 GLN B CA 1
ATOM 2270 C C . GLN B 1 134 ? -0.945 0.108 30.875 1 81.5 134 GLN B C 1
ATOM 2272 O O . GLN B 1 134 ? 0.161 -0.386 31.109 1 81.5 134 GLN B O 1
ATOM 2277 N N . GLU B 1 135 ? -1.339 1.082 30 1 73.81 135 GLU B N 1
ATOM 2278 C CA . GLU B 1 135 ? -0.182 1.855 29.562 1 73.81 135 GLU B CA 1
ATOM 2279 C C . GLU B 1 135 ? 0.246 2.865 30.625 1 73.81 135 GLU B C 1
ATOM 2281 O O . GLU B 1 135 ? -0.596 3.512 31.25 1 73.81 135 GLU B O 1
ATOM 2286 N N . LYS B 1 136 ? 1.551 2.848 30.938 1 68.88 136 LYS B N 1
ATOM 2287 C CA . LYS B 1 136 ? 2.072 3.898 31.812 1 68.88 136 LYS B CA 1
ATOM 2288 C C . LYS B 1 136 ? 2.086 5.246 31.094 1 68.88 136 LYS B C 1
ATOM 2290 O O . LYS B 1 136 ? 2.309 5.312 29.891 1 68.88 136 LYS B O 1
ATOM 2295 N N . GLU B 1 137 ? 1.243 6.18 31.516 1 60.78 137 GLU B N 1
ATOM 2296 C CA . GLU B 1 137 ? 1.135 7.52 30.938 1 60.78 137 GLU B CA 1
ATOM 2297 C C . GLU B 1 137 ? 2.49 8.023 30.453 1 60.78 137 GLU B C 1
ATOM 2299 O O . GLU B 1 137 ? 3.49 7.922 31.172 1 60.78 137 GLU B O 1
ATOM 2304 N N . ASN B 1 138 ? 2.832 7.777 29.078 1 58.97 138 ASN B N 1
ATOM 2305 C CA . ASN B 1 138 ? 4.047 8.398 28.562 1 58.97 138 ASN B CA 1
ATOM 2306 C C . ASN B 1 138 ? 3.807 9.859 28.188 1 58.97 138 ASN B C 1
ATOM 2308 O O . ASN B 1 138 ? 2.951 10.148 27.344 1 58.97 138 ASN B O 1
ATOM 2312 N N . ASN B 1 139 ? 3.967 10.758 29.141 1 54.03 139 ASN B N 1
ATOM 2313 C CA . ASN B 1 139 ? 3.777 12.203 29.031 1 54.03 139 ASN B CA 1
ATOM 2314 C C . ASN B 1 139 ? 4.723 12.82 28 1 54.03 139 ASN B C 1
ATOM 2316 O O . ASN B 1 139 ? 5 14.023 28.047 1 54.03 139 ASN B O 1
ATOM 2320 N N . PHE B 1 140 ? 5.414 11.984 27.172 1 54.81 140 PHE B N 1
ATOM 2321 C CA . PHE B 1 140 ? 6.383 12.68 26.328 1 54.81 140 PHE B CA 1
ATOM 2322 C C . PHE B 1 140 ? 5.723 13.219 25.062 1 54.81 140 PHE B C 1
ATOM 2324 O O . PHE B 1 140 ? 5.121 12.461 24.312 1 54.81 140 PHE B O 1
ATOM 2331 N N . ALA B 1 141 ? 5.273 14.453 25.172 1 54.56 141 ALA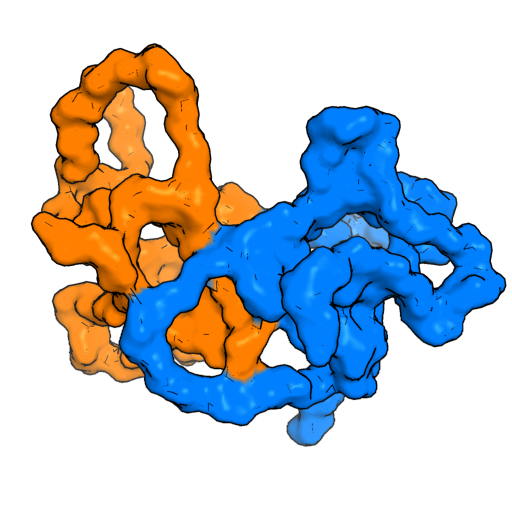 B N 1
ATOM 2332 C CA . ALA B 1 141 ? 4.809 15.195 24 1 54.56 141 ALA B CA 1
ATOM 2333 C C . ALA B 1 141 ? 5.879 15.227 22.922 1 54.56 141 ALA B C 1
ATOM 2335 O O . ALA B 1 141 ? 7.062 15.398 23.203 1 54.56 141 ALA B O 1
ATOM 2336 N N . ARG B 1 142 ? 5.527 14.57 21.672 1 55.59 142 ARG B N 1
ATOM 2337 C CA . ARG B 1 142 ? 6.43 14.5 20.516 1 55.59 142 ARG B CA 1
ATOM 2338 C C . ARG B 1 142 ? 6.984 15.875 20.188 1 55.59 142 ARG B C 1
ATOM 2340 O O . ARG B 1 142 ? 6.227 16.828 20.016 1 55.59 142 ARG B O 1
ATOM 2347 N N . LYS B 1 143 ? 8.188 16.266 20.641 1 48.62 143 LYS B N 1
ATOM 2348 C CA . LYS B 1 143 ? 8.781 17.5 20.141 1 48.62 143 LYS B CA 1
ATOM 2349 C C . LYS B 1 143 ? 9.211 17.359 18.688 1 48.62 143 LYS B C 1
ATOM 2351 O O . LYS B 1 143 ? 9.227 18.344 17.938 1 48.62 143 LYS B O 1
ATOM 2356 N N . GLY B 1 144 ? 10.117 16.219 18.281 1 39.75 144 GLY B N 1
ATOM 2357 C CA . GLY B 1 144 ? 10.844 16.219 17.016 1 39.75 144 GLY B CA 1
ATOM 2358 C C . GLY B 1 144 ? 10.391 15.102 16.078 1 39.75 144 GLY B C 1
ATOM 2359 O O . GLY B 1 144 ? 9.703 14.172 16.5 1 39.75 144 GLY B O 1
ATOM 2360 N N . GLY B 1 145 ? 10.195 15.336 14.898 1 33.56 145 GLY B N 1
ATOM 2361 C CA . GLY B 1 145 ? 9.719 14.5 13.812 1 33.56 145 GLY B CA 1
ATOM 2362 C C . GLY B 1 145 ? 10.547 13.242 13.617 1 33.56 145 GLY B C 1
ATOM 2363 O O . GLY B 1 145 ? 10.211 12.188 14.156 1 33.56 145 GLY B O 1
ATOM 2364 N N . PHE B 1 146 ? 11.562 13.008 12.812 1 38.03 146 PHE B N 1
ATOM 2365 C CA . PHE B 1 146 ? 12.031 11.742 12.273 1 38.03 146 PHE B CA 1
ATOM 2366 C C . PHE B 1 146 ? 12.648 10.875 13.367 1 38.03 146 PHE B C 1
ATOM 2368 O O . PHE B 1 146 ? 12.07 9.859 13.758 1 38.03 146 PHE B O 1
ATOM 2375 N N . GLY B 1 147 ? 14.047 10.242 13.18 1 31.64 147 GLY B N 1
ATOM 2376 C CA . GLY B 1 147 ? 15.117 9.344 13.602 1 31.64 147 GLY B CA 1
ATOM 2377 C C . GLY B 1 147 ? 15.68 9.695 14.969 1 31.64 147 GLY B C 1
ATOM 2378 O O . GLY B 1 147 ? 16.891 9.891 15.117 1 31.64 147 GLY B O 1
ATOM 2379 N N . SER B 1 148 ? 15.047 10.266 15.82 1 31.77 148 SER B N 1
ATOM 2380 C CA . SER B 1 148 ? 15.867 10.797 16.906 1 31.77 148 SER B CA 1
ATOM 2381 C C . SER B 1 148 ? 16.422 9.68 17.781 1 31.77 148 SER B C 1
ATOM 2383 O O . SER B 1 148 ? 15.672 9.008 18.484 1 31.77 148 SER B O 1
ATOM 2385 N N . THR B 1 149 ? 17.203 8.688 17.188 1 30.92 149 THR B N 1
ATOM 2386 C CA . THR B 1 149 ? 18.062 7.98 18.141 1 30.92 149 THR B CA 1
ATOM 2387 C C . THR B 1 149 ? 18.781 8.969 19.047 1 30.92 149 THR B C 1
ATOM 2389 O O . THR B 1 149 ? 19.578 9.789 18.578 1 30.92 149 THR B O 1
ATOM 2392 N N . LYS B 1 150 ? 18.172 9.422 20.109 1 26.39 150 LYS B N 1
ATOM 2393 C CA . LYS B 1 150 ? 19.062 9.82 21.188 1 26.39 150 LYS B CA 1
ATOM 2394 C C . LYS B 1 150 ? 19.766 8.609 21.797 1 26.39 150 LYS B C 1
ATOM 2396 O O . LYS B 1 150 ? 19.172 7.535 21.906 1 26.39 150 LYS B O 1
#

Solvent-accessible surface area (backbone atoms only — not comparable to full-atom values): 16575 Å² total; per-residue (Å²): 127,76,73,77,51,72,49,75,46,64,30,81,95,33,66,87,62,84,64,74,78,62,44,53,87,49,95,82,48,77,38,28,34,35,33,28,52,51,66,44,76,38,49,47,70,34,77,44,75,40,49,34,40,32,21,50,44,43,31,66,61,30,31,39,38,36,33,54,36,77,59,38,46,75,76,61,35,32,40,42,42,33,42,43,47,83,43,39,28,64,41,39,65,25,79,50,56,48,23,56,46,60,47,48,36,25,24,76,43,91,52,71,38,80,43,48,53,66,38,72,54,28,26,36,34,81,39,66,53,52,72,56,60,83,62,72,85,58,80,43,68,78,72,53,53,94,65,78,78,126,126,85,61,82,51,28,49,73,44,62,31,80,96,34,66,87,62,84,66,75,76,64,45,54,82,24,63,41,44,58,38,28,33,36,32,30,52,51,65,45,75,40,49,45,70,36,75,45,75,41,48,34,41,33,23,47,44,43,35,80,64,33,35,38,38,35,29,32,34,69,60,37,29,77,77,61,34,31,26,42,66,70,38,57,45,80,42,55,34,67,36,38,65,21,80,72,59,47,23,57,46,61,48,48,36,23,23,77,44,90,52,70,40,80,45,48,53,67,38,70,54,28,27,38,33,36,26,74,69,84,76,72,88,85,62,73,85,74,83,73,72,76,60,68,65,86,78,79,79,122

Secondary structure (DSSP, 8-state):
--TT--EEEE-GGGTTS-PPPPEESSTT--SEEEE-SS-EEE-TT-EEEEEEEEEEE--TTEEEEEEE-THHHHHH-EEETTSSEEE-GGGTT-TTTTTPEEEEEEE-SSS-EEE-TT-EEEEEEEEE-B--TT----------STT---/--TT--EEEE-GGGTTS-PPPPEESSTT-SPEEEE-SS-EEE-TT-EEEEEEEEEEE--TTEEEEEEE-THHHHHH-EEETTSSEEEEGGGTT-TTTTTPEEEEEEE-SSS-EEE-TT-EEEEEEEEE----TT-----------S----

Radius of gyration: 19.73 Å; Cα contacts (8 Å, |Δi|>4): 717; chains: 2; bounding box: 46×55×57 Å

pLDDT: mean 89.85, std 18.08, range [20.94, 98.88]

InterPro domains:
  IPR008181 Deoxyuridine triphosphate nucleotidohydrolase [PTHR11241] (8-149)
  IPR008181 Deoxyuridine triphosphate nucleotidohydrolase [TIGR00576] (15-149)
  IPR029054 dUTPase-like [PF00692] (19-149)
  IPR033704 dUTPase, trimeric [cd07557] (30-126)
  IPR036157 dUTPase-like superfamily [G3DSA:2.70.40.10] (2-133)
  IPR036157 dUTPase-like superfamily [SSF51283] (11-149)

Sequence (300 aa):
MNKTNRFFEKVSSYQNQGINLPQRQTKFSAGYDFEAAQSMEIPPQTVILVPTGIKASFPWNEVLLIYVRSSLPLKKQLTLANGVGVVDSDYYNNLQNEGHIFIALYNFSKNPVQVCKGERIAQGIFQPFFQITQEKENNFARKGGFGSTKMNKTNRFFEKVSSYQNQGINLPQRQTKFSAGYDFEAAQSMEIPPQTVILVPTGIKASFPWNEVLLIYVRSSLPLKKQLTLANGVGVVDSDYYNNLQNEGHIFIALYNFSKNPVQVCKGERIAQGIFQPFFQITQEKENNFARKGGFGSTK